Protein AF-A0A662F1M1-F1 (afdb_monomer_lite)

pLDDT: mean 86.39, std 11.54, range [43.69, 95.75]

Foldseek 3Di:
DDLLVVQVLPDDQPDKWKWFQFQVSDIFTFPADPVGFTKGFDDPVRVVRGLWIKTKDKDKDWDPDDVVVVDPPVLCVLLPDFPTKIKIKIWIWTFDWDFPDDDPGITGIDTDDTDDIDMWIKMKTKHKDAFDPVGACLCVLVVSLVVCVVVCVVVVQNSQKDKDGVVNVVNVPRSRMIMIMGMGTPGGTDDDGRNPPPPPPDDDQDDPDPVSVVVVVVVVVVVVVVVD

Structure (mmCIF, N/CA/C/O backbone):
data_AF-A0A662F1M1-F1
#
_entry.id   AF-A0A662F1M1-F1
#
loop_
_atom_site.group_PDB
_atom_site.id
_atom_site.type_symbol
_atom_site.label_atom_id
_atom_site.label_alt_id
_atom_site.label_comp_id
_atom_site.label_asym_id
_atom_site.label_entity_id
_atom_site.label_seq_id
_atom_site.pdbx_PDB_ins_code
_atom_site.Cartn_x
_atom_site.Cartn_y
_atom_site.Cartn_z
_atom_site.occupancy
_atom_site.B_iso_or_equiv
_atom_site.auth_seq_id
_atom_site.auth_comp_id
_atom_site.auth_asym_id
_atom_site.auth_atom_id
_atom_site.pdbx_PDB_model_num
ATOM 1 N N . MET A 1 1 ? -8.827 9.729 -7.067 1.00 62.44 1 MET A N 1
ATOM 2 C CA . MET A 1 1 ? -8.932 8.255 -6.966 1.00 62.44 1 MET A CA 1
ATOM 3 C C . MET A 1 1 ? -9.963 7.903 -5.902 1.00 62.44 1 MET A C 1
ATOM 5 O O . MET A 1 1 ? -9.916 8.508 -4.840 1.00 62.44 1 MET A O 1
ATOM 9 N N . GLU A 1 2 ? -10.878 6.971 -6.181 1.00 83.94 2 GLU A N 1
ATOM 10 C CA . GLU A 1 2 ? -11.894 6.508 -5.217 1.00 83.94 2 GLU A CA 1
ATOM 11 C C . GLU A 1 2 ? -11.256 5.931 -3.935 1.00 83.94 2 GLU A C 1
ATOM 13 O O . GLU A 1 2 ? -10.202 5.290 -4.035 1.00 83.94 2 GLU A O 1
ATOM 18 N N . PRO A 1 3 ? -11.868 6.098 -2.743 1.00 86.31 3 PRO A N 1
ATOM 19 C CA . PRO A 1 3 ? -11.259 5.698 -1.470 1.00 86.31 3 PRO A CA 1
ATOM 20 C C . PRO A 1 3 ? -10.876 4.214 -1.395 1.00 86.31 3 PRO A C 1
ATOM 22 O O . PRO A 1 3 ? -9.776 3.885 -0.954 1.00 86.31 3 PRO A O 1
ATOM 25 N N . LEU A 1 4 ? -11.728 3.310 -1.894 1.00 88.44 4 LEU A N 1
ATOM 26 C CA . LEU A 1 4 ? -11.446 1.867 -1.901 1.00 88.44 4 LEU A CA 1
ATOM 27 C C . LEU A 1 4 ? -10.327 1.506 -2.878 1.00 88.44 4 LEU A C 1
ATOM 29 O O . LEU A 1 4 ? -9.456 0.698 -2.560 1.00 88.44 4 LEU A O 1
ATOM 33 N N . LYS A 1 5 ? -10.285 2.158 -4.042 1.00 88.81 5 LYS A N 1
ATOM 34 C CA . LYS A 1 5 ? -9.184 2.004 -4.997 1.00 88.81 5 LYS A CA 1
ATOM 35 C C . LYS A 1 5 ? -7.867 2.491 -4.380 1.00 88.81 5 LYS A C 1
ATOM 37 O O . LYS A 1 5 ? -6.857 1.796 -4.448 1.00 88.81 5 LYS A O 1
ATOM 42 N N . LYS A 1 6 ? -7.886 3.636 -3.690 1.00 88.31 6 LYS A N 1
ATOM 43 C CA . LYS A 1 6 ? -6.732 4.161 -2.946 1.00 88.31 6 LYS A CA 1
ATOM 44 C C . LYS A 1 6 ? -6.281 3.200 -1.845 1.00 88.31 6 LYS A C 1
ATOM 46 O O . LYS A 1 6 ? -5.079 2.978 -1.715 1.00 88.31 6 LYS A O 1
ATOM 51 N N . LEU A 1 7 ? -7.217 2.607 -1.102 1.00 90.69 7 LEU A N 1
ATOM 52 C CA . LEU A 1 7 ? -6.932 1.598 -0.083 1.00 90.69 7 LEU A CA 1
ATOM 53 C C . LEU A 1 7 ? -6.204 0.406 -0.705 1.00 90.69 7 LEU A C 1
ATOM 55 O O . LEU A 1 7 ? -5.073 0.134 -0.314 1.00 90.69 7 LEU A O 1
ATOM 59 N N . VAL A 1 8 ? -6.780 -0.233 -1.731 1.00 90.00 8 VAL A N 1
ATOM 60 C CA . VAL A 1 8 ? -6.172 -1.404 -2.391 1.00 90.00 8 VAL A CA 1
ATOM 61 C C . VAL A 1 8 ? -4.792 -1.074 -2.944 1.00 90.00 8 VAL A C 1
ATOM 63 O O . VAL A 1 8 ? -3.868 -1.872 -2.793 1.00 90.00 8 VAL A O 1
ATOM 66 N N . PHE A 1 9 ? -4.612 0.104 -3.548 1.00 89.94 9 PHE A N 1
ATOM 67 C CA . PHE A 1 9 ? -3.311 0.545 -4.055 1.00 89.94 9 PHE A CA 1
ATOM 68 C C . PHE A 1 9 ? -2.258 0.571 -2.942 1.00 89.94 9 PHE A C 1
ATOM 70 O O . PHE A 1 9 ? -1.140 0.082 -3.112 1.00 89.94 9 PHE A O 1
ATOM 77 N N . ARG A 1 10 ? -2.646 1.101 -1.785 1.00 88.94 10 ARG A N 1
ATOM 78 C CA . ARG A 1 10 ? -1.789 1.318 -0.625 1.00 88.94 10 ARG A CA 1
ATOM 79 C C . ARG A 1 10 ? -1.508 0.052 0.191 1.00 88.94 10 ARG A C 1
ATOM 81 O O . ARG A 1 10 ? -0.510 0.023 0.905 1.00 88.94 10 ARG A O 1
ATOM 88 N N . LEU A 1 11 ? -2.298 -1.011 0.030 1.00 89.88 11 LEU A N 1
ATOM 89 C CA . LEU A 1 11 ? -2.061 -2.272 0.735 1.00 89.88 11 LEU A CA 1
ATOM 90 C C . LEU A 1 11 ? -0.681 -2.882 0.418 1.00 89.88 11 LEU A C 1
ATOM 92 O O . LEU A 1 11 ? -0.325 -3.017 -0.766 1.00 89.88 11 LEU A O 1
ATOM 96 N N . PRO A 1 12 ? 0.083 -3.287 1.452 1.00 85.44 12 PRO A N 1
ATOM 97 C CA . PRO A 1 12 ? 1.333 -4.009 1.270 1.00 85.44 12 PRO A CA 1
ATOM 98 C C . PRO A 1 12 ? 1.054 -5.380 0.658 1.00 85.44 12 PRO A C 1
ATOM 100 O O . PRO A 1 12 ? 0.055 -6.020 0.962 1.00 85.44 12 PRO A O 1
ATOM 103 N N . SER A 1 13 ? 1.944 -5.837 -0.221 1.00 85.25 13 SER A N 1
ATOM 104 C CA . SER A 1 13 ? 1.786 -7.146 -0.881 1.00 85.25 13 SER A CA 1
ATOM 105 C C . SER A 1 13 ? 2.611 -8.234 -0.199 1.00 85.25 13 SER A C 1
ATOM 107 O O . SER A 1 13 ? 2.516 -9.396 -0.561 1.00 85.25 13 SER A O 1
ATOM 109 N N . GLU A 1 14 ? 3.464 -7.846 0.748 1.00 81.62 14 GLU A N 1
ATOM 110 C CA . GLU A 1 14 ? 4.475 -8.709 1.356 1.00 81.62 14 GLU A CA 1
ATOM 111 C C . GLU A 1 14 ? 4.082 -9.202 2.753 1.00 81.62 14 GLU A C 1
ATOM 113 O O . GLU A 1 14 ? 4.701 -10.124 3.274 1.00 81.62 14 GLU A O 1
ATOM 118 N N . LYS A 1 15 ? 3.098 -8.563 3.394 1.00 83.44 15 LYS A N 1
ATOM 119 C CA . LYS A 1 15 ? 2.724 -8.865 4.776 1.00 83.44 15 LYS A CA 1
ATOM 120 C C . LYS A 1 15 ? 1.254 -8.604 5.042 1.00 83.44 15 LYS A C 1
ATOM 122 O O . LYS A 1 15 ? 0.652 -7.731 4.421 1.00 83.44 15 LYS A O 1
ATOM 127 N N . LYS A 1 16 ? 0.731 -9.318 6.035 1.00 88.50 16 LYS A N 1
ATOM 128 C CA . LYS A 1 16 ? -0.578 -9.041 6.618 1.00 88.50 16 LYS A CA 1
ATOM 129 C C . LYS A 1 16 ? -0.533 -7.715 7.371 1.00 88.50 16 LYS A C 1
ATOM 131 O O . LYS A 1 16 ? 0.482 -7.376 7.990 1.00 88.50 16 LYS A O 1
ATOM 136 N N . CYS A 1 17 ? -1.617 -6.952 7.324 1.00 88.38 17 CYS A N 1
ATOM 137 C CA . CYS A 1 17 ? -1.738 -5.746 8.138 1.00 88.38 17 CYS A CA 1
ATOM 138 C C . CYS A 1 17 ? -3.190 -5.340 8.370 1.00 88.38 17 CYS A C 1
ATOM 140 O O . CYS A 1 17 ? -4.071 -5.633 7.556 1.00 88.38 17 CYS A O 1
ATOM 142 N N . LEU A 1 18 ? -3.397 -4.593 9.455 1.00 92.31 18 LEU A N 1
ATOM 143 C CA . LEU A 1 18 ? -4.586 -3.770 9.637 1.00 92.31 18 LEU A CA 1
ATOM 144 C C . LEU A 1 18 ? -4.363 -2.415 8.967 1.00 92.31 18 LEU A C 1
ATOM 146 O O . LEU A 1 18 ? -3.358 -1.744 9.211 1.00 92.31 18 LEU A O 1
ATOM 150 N N . THR A 1 19 ? -5.317 -2.022 8.136 1.00 93.62 19 THR A N 1
ATOM 151 C CA . THR A 1 19 ? -5.306 -0.775 7.374 1.00 93.62 19 THR A CA 1
ATOM 152 C C . THR A 1 19 ? -6.511 0.063 7.767 1.00 93.62 19 THR A C 1
ATOM 154 O O . THR A 1 19 ? -7.624 -0.449 7.842 1.00 93.62 19 THR A O 1
ATOM 157 N N . PHE A 1 20 ? -6.286 1.350 7.994 1.00 93.62 20 PHE A N 1
ATOM 158 C CA . PHE A 1 20 ? -7.282 2.305 8.463 1.00 93.62 20 PHE A CA 1
ATOM 159 C C . PHE A 1 20 ? -7.500 3.337 7.366 1.00 93.62 20 PHE A C 1
ATOM 161 O O . PHE A 1 20 ? -6.557 4.029 6.976 1.00 93.62 20 PHE A O 1
ATOM 168 N N . LEU A 1 21 ? -8.731 3.428 6.868 1.00 93.19 21 LEU A N 1
ATOM 169 C CA . LEU A 1 21 ? -9.178 4.535 6.033 1.00 93.19 21 LEU A CA 1
ATOM 170 C C . LEU A 1 21 ? -9.753 5.611 6.950 1.00 93.19 21 LEU A C 1
ATOM 172 O O . LEU A 1 21 ? -10.816 5.428 7.541 1.00 93.19 21 LEU A O 1
ATOM 176 N N . MET A 1 22 ? -9.028 6.711 7.082 1.00 92.12 22 MET A N 1
ATOM 177 C CA . MET A 1 22 ? -9.376 7.819 7.966 1.00 92.12 22 MET A CA 1
ATOM 178 C C . MET A 1 22 ? -10.423 8.741 7.322 1.00 92.12 22 MET A C 1
ATOM 180 O O . MET A 1 22 ? -10.661 8.695 6.114 1.00 92.12 22 MET A O 1
ATOM 184 N N . GLU A 1 23 ? -11.029 9.627 8.113 1.00 88.75 23 GLU A N 1
ATOM 185 C CA . GLU A 1 23 ? -12.019 10.596 7.626 1.00 88.75 23 GLU A CA 1
ATOM 186 C C . GLU A 1 23 ? -11.529 11.514 6.495 1.00 88.75 23 GLU A C 1
ATOM 188 O O . GLU A 1 23 ? -12.296 11.848 5.593 1.00 88.75 23 GLU A O 1
ATOM 193 N N . ASN A 1 24 ? -10.248 11.874 6.505 1.00 87.06 24 ASN A N 1
ATOM 194 C CA . ASN A 1 24 ? -9.572 12.683 5.484 1.00 87.06 24 ASN A CA 1
ATOM 195 C C . ASN A 1 24 ? -9.062 11.851 4.283 1.00 87.06 24 ASN A C 1
ATOM 197 O O . ASN A 1 24 ? -8.205 12.313 3.529 1.00 87.06 24 ASN A O 1
ATOM 201 N N . ASP A 1 25 ? -9.525 10.606 4.142 1.00 85.44 25 ASP A N 1
ATOM 202 C CA . ASP A 1 25 ? -9.063 9.611 3.168 1.00 85.44 25 ASP A CA 1
ATOM 203 C C . ASP A 1 25 ? -7.560 9.283 3.270 1.00 85.44 25 ASP A C 1
ATOM 205 O O . ASP A 1 25 ? -6.953 8.740 2.335 1.00 85.44 25 ASP A O 1
ATOM 209 N N . GLU A 1 26 ? -6.920 9.622 4.390 1.00 89.81 26 GLU A N 1
ATOM 210 C CA . GLU A 1 26 ? -5.578 9.159 4.723 1.00 89.81 26 GLU A CA 1
ATOM 211 C C . GLU A 1 26 ? -5.615 7.654 5.000 1.00 89.81 26 GLU A C 1
ATOM 213 O O . GLU A 1 26 ? -6.566 7.131 5.581 1.00 89.81 26 GLU A O 1
ATOM 218 N N . ILE A 1 27 ? -4.568 6.952 4.566 1.00 90.62 27 ILE A N 1
ATOM 219 C CA . ILE A 1 27 ? -4.399 5.529 4.847 1.00 90.62 27 ILE A CA 1
ATOM 220 C C . ILE A 1 27 ? -3.324 5.387 5.913 1.00 90.62 27 ILE A C 1
ATOM 222 O O . ILE A 1 27 ? -2.162 5.722 5.668 1.00 90.62 27 ILE A O 1
ATOM 226 N N . ARG A 1 28 ? -3.708 4.858 7.072 1.00 91.69 28 ARG A N 1
ATOM 227 C CA . ARG A 1 28 ? -2.783 4.481 8.145 1.00 91.69 28 ARG A CA 1
ATOM 228 C C . ARG A 1 28 ? -2.717 2.965 8.276 1.00 91.69 28 ARG A C 1
ATOM 230 O O . ARG A 1 28 ? -3.608 2.250 7.825 1.00 91.69 28 ARG A O 1
ATOM 237 N N . TYR A 1 29 ? -1.656 2.474 8.906 1.00 91.38 29 TYR A N 1
ATOM 238 C CA . TYR A 1 29 ? -1.433 1.042 9.087 1.00 91.38 29 TYR A CA 1
ATOM 239 C C . TYR A 1 29 ? -1.106 0.737 10.537 1.00 91.38 29 TYR A C 1
ATOM 241 O O . TYR A 1 29 ? -0.377 1.489 11.186 1.00 91.38 29 TYR A O 1
ATOM 249 N N . ALA A 1 30 ? -1.563 -0.421 10.997 1.00 90.50 30 ALA A N 1
ATOM 250 C CA . ALA A 1 30 ? -1.035 -1.062 12.184 1.00 90.50 30 ALA A CA 1
ATOM 251 C C . ALA A 1 30 ? -0.288 -2.331 11.766 1.00 90.50 30 ALA A C 1
ATOM 253 O O . ALA A 1 30 ? -0.814 -3.190 11.052 1.00 90.50 30 ALA A O 1
ATOM 254 N N . SER A 1 31 ? 0.977 -2.413 12.175 1.00 83.38 31 SER A N 1
ATOM 255 C CA . SER A 1 31 ? 1.814 -3.586 11.911 1.00 83.38 31 SER A CA 1
ATOM 256 C C . SER A 1 31 ? 1.618 -4.617 13.009 1.00 83.38 31 SER A C 1
ATOM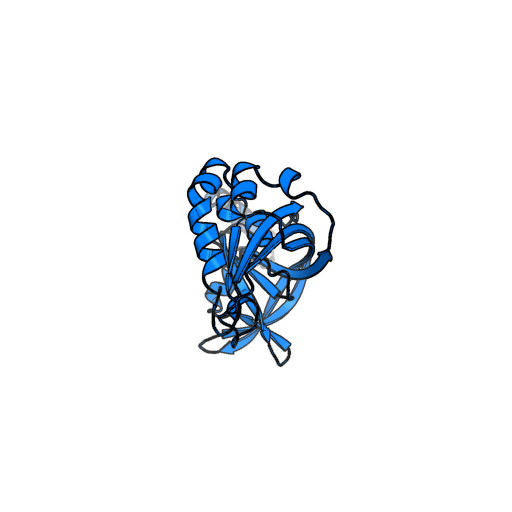 258 O O . SER A 1 31 ? 1.425 -4.250 14.166 1.00 83.38 31 SER A O 1
ATOM 260 N N . GLU A 1 32 ? 1.696 -5.893 12.657 1.00 85.81 32 GLU A N 1
ATOM 261 C CA . GLU A 1 32 ? 1.641 -6.977 13.634 1.00 85.81 32 GLU A CA 1
ATOM 262 C C . GLU A 1 32 ? 2.793 -6.853 14.645 1.00 85.81 32 GLU A C 1
ATOM 264 O O . GLU A 1 32 ? 3.953 -6.625 14.283 1.00 85.81 32 GLU A O 1
ATOM 269 N N . GLY A 1 33 ? 2.455 -6.923 15.930 1.00 83.62 33 GLY A N 1
ATOM 270 C CA . GLY A 1 33 ? 3.407 -6.867 17.027 1.00 83.62 33 GLY A CA 1
ATOM 271 C C . GLY A 1 33 ? 4.089 -8.215 17.249 1.00 83.62 33 GLY A C 1
ATOM 272 O O . GLY A 1 33 ? 3.504 -9.273 17.046 1.00 83.62 33 GLY A O 1
ATOM 273 N N . ARG A 1 34 ? 5.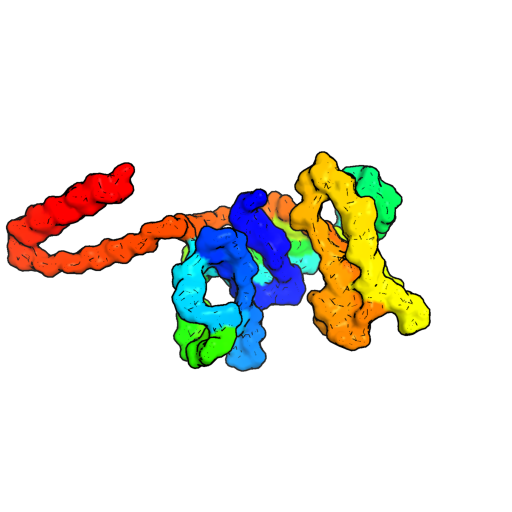328 -8.191 17.759 1.00 82.44 34 ARG A N 1
ATOM 274 C CA . ARG A 1 34 ? 6.116 -9.407 18.045 1.00 82.44 34 ARG A CA 1
ATOM 275 C C . ARG A 1 34 ? 5.426 -10.388 19.006 1.00 82.44 34 ARG A C 1
ATOM 277 O O . ARG A 1 34 ? 5.713 -11.578 18.962 1.00 82.44 34 ARG A O 1
ATOM 284 N N . TYR A 1 35 ? 4.563 -9.885 19.885 1.00 80.56 35 TYR A N 1
ATOM 285 C CA . TYR A 1 35 ? 3.867 -10.664 20.915 1.00 80.56 35 TYR A CA 1
ATOM 286 C C . TYR A 1 35 ? 2.372 -10.841 20.608 1.00 80.56 35 TYR A C 1
ATOM 288 O O . TYR A 1 35 ? 1.584 -11.080 21.520 1.00 80.56 35 TYR A O 1
ATOM 296 N N . GLY A 1 36 ? 1.985 -10.701 19.337 1.00 82.38 36 GLY A N 1
ATOM 297 C CA . GLY A 1 36 ? 0.591 -10.668 18.907 1.00 82.38 36 GLY A CA 1
ATOM 298 C C . GLY A 1 36 ? -0.023 -9.267 18.965 1.00 82.38 36 GLY A C 1
ATOM 299 O O . GLY A 1 36 ? 0.576 -8.314 19.475 1.00 82.38 36 GLY A O 1
ATOM 300 N N . GLY A 1 37 ? -1.227 -9.154 18.400 1.00 88.31 37 GLY A N 1
ATOM 301 C CA . GLY A 1 37 ? -1.930 -7.887 18.212 1.00 88.31 37 GLY A CA 1
ATOM 302 C C . GLY A 1 37 ? -1.290 -6.992 17.146 1.00 88.31 37 GLY A C 1
ATOM 303 O O . GLY A 1 37 ? -0.284 -7.330 16.523 1.00 88.31 37 GLY A O 1
ATOM 304 N N . PHE A 1 38 ? -1.875 -5.817 16.941 1.00 92.06 38 PHE A N 1
ATOM 305 C CA . PHE A 1 38 ? -1.433 -4.844 15.947 1.00 92.06 38 PHE A CA 1
ATOM 306 C C . PHE A 1 38 ? -1.071 -3.520 16.608 1.00 92.06 38 PHE A C 1
ATOM 308 O O . PHE A 1 38 ? -1.816 -2.990 17.425 1.00 92.06 38 PHE A O 1
ATOM 315 N N . ILE A 1 39 ? 0.078 -2.965 16.240 1.00 91.31 39 ILE A N 1
ATOM 316 C CA . ILE A 1 39 ? 0.601 -1.722 16.801 1.00 91.31 39 ILE A CA 1
ATOM 317 C C . ILE A 1 39 ? 0.168 -0.561 15.912 1.00 91.31 39 ILE A C 1
ATOM 319 O O . ILE A 1 39 ? 0.693 -0.394 14.807 1.00 91.31 39 ILE A O 1
ATOM 323 N N . PHE A 1 40 ? -0.761 0.251 16.407 1.00 92.25 40 PHE A N 1
ATOM 324 C CA . PHE A 1 40 ? -1.169 1.506 15.784 1.00 92.25 40 PHE A CA 1
ATOM 325 C C . PHE A 1 40 ? -0.418 2.669 16.431 1.00 92.25 40 PHE A C 1
ATOM 327 O O . PHE A 1 40 ? -0.449 2.838 17.647 1.00 92.25 40 PHE A O 1
ATOM 334 N N . ARG A 1 41 ? 0.275 3.473 15.623 1.00 90.38 41 ARG A N 1
ATOM 335 C CA . ARG A 1 41 ? 0.964 4.682 16.094 1.00 90.38 41 ARG A CA 1
ATOM 336 C C . ARG A 1 41 ? 0.023 5.873 15.947 1.00 90.38 41 ARG A C 1
ATOM 338 O O . ARG A 1 41 ? -0.152 6.373 14.839 1.00 90.38 41 ARG A O 1
ATOM 345 N N . GLY A 1 42 ? -0.586 6.278 17.050 1.00 88.75 42 GLY A N 1
ATOM 346 C CA . GLY A 1 42 ? -1.563 7.359 17.104 1.00 88.75 42 GLY A CA 1
ATOM 347 C C . GLY A 1 42 ? -2.362 7.308 18.400 1.00 88.75 42 GLY A C 1
ATOM 348 O O . GLY A 1 42 ? -2.165 6.403 19.215 1.00 88.75 42 GLY A O 1
ATOM 349 N N . SER A 1 43 ? -3.255 8.276 18.584 1.00 89.50 43 SER A N 1
ATOM 350 C CA . SER A 1 43 ? -4.134 8.332 19.756 1.00 89.50 43 SER A CA 1
ATOM 351 C C . SER A 1 43 ? -5.428 7.543 19.540 1.00 89.50 43 SER A C 1
ATOM 353 O O . SER A 1 43 ? -5.807 7.202 18.415 1.00 89.50 43 SER A O 1
ATOM 355 N N . LYS A 1 44 ? -6.144 7.261 20.632 1.00 88.94 44 LYS A N 1
ATOM 356 C CA . LYS A 1 44 ? -7.463 6.618 20.572 1.00 88.94 44 LYS A CA 1
ATOM 357 C C . LYS A 1 44 ? -8.492 7.480 19.832 1.00 88.94 44 LYS A C 1
ATOM 359 O O . LYS A 1 44 ? -9.287 6.960 19.058 1.00 88.94 44 LYS A O 1
ATOM 364 N N . GLU A 1 45 ? -8.422 8.795 19.998 1.00 88.94 45 GLU A N 1
ATOM 365 C CA . GLU A 1 45 ? -9.279 9.749 19.285 1.00 88.94 45 GLU A CA 1
ATOM 366 C C . GLU A 1 45 ? -9.044 9.722 17.771 1.00 88.94 45 GLU A C 1
ATOM 368 O O . GLU A 1 45 ? -9.968 9.929 16.990 1.00 88.94 45 GLU A O 1
ATOM 373 N N . GLU A 1 46 ? -7.806 9.481 17.327 1.00 88.50 46 GLU A N 1
ATOM 374 C CA . GLU A 1 46 ? -7.523 9.284 15.906 1.00 88.50 46 GLU A CA 1
ATOM 375 C C . GLU A 1 46 ? -8.104 7.963 15.405 1.00 88.50 46 GLU A C 1
ATOM 377 O O . GLU A 1 46 ? -8.701 7.935 14.333 1.00 88.50 46 GLU A O 1
ATOM 382 N N . LEU A 1 47 ? -7.970 6.884 16.182 1.00 89.12 47 LEU A N 1
ATOM 383 C CA . LEU A 1 47 ? -8.534 5.576 15.845 1.00 89.12 47 LEU A CA 1
ATOM 384 C C . LEU A 1 47 ? -10.056 5.640 15.630 1.00 89.12 47 LEU A C 1
ATOM 386 O O . LEU A 1 47 ? -10.570 5.021 14.702 1.00 89.12 47 LEU A O 1
ATOM 390 N N . GLU A 1 48 ? -10.768 6.412 16.452 1.00 88.94 48 GLU A N 1
ATOM 391 C CA . GLU A 1 48 ? -12.223 6.597 16.352 1.00 88.94 48 GLU A CA 1
ATOM 392 C C . GLU A 1 48 ? -12.658 7.338 15.074 1.00 88.94 48 GLU A C 1
ATOM 394 O O . GLU A 1 48 ? -13.791 7.172 14.631 1.00 88.94 48 GLU A O 1
ATOM 399 N N . LYS A 1 49 ? -11.751 8.083 14.428 1.00 90.19 49 LYS A N 1
ATOM 400 C CA . LYS A 1 49 ? -11.980 8.752 13.131 1.00 90.19 49 LYS A CA 1
ATOM 401 C C . LYS A 1 49 ? -11.749 7.830 11.928 1.00 90.19 49 LYS A C 1
ATOM 403 O O . LYS A 1 49 ? -11.694 8.293 10.786 1.00 90.19 49 LYS A O 1
ATOM 408 N N . ALA A 1 50 ? -11.534 6.533 12.138 1.00 90.50 50 ALA A N 1
ATOM 409 C CA . ALA A 1 50 ? -11.435 5.581 11.039 1.00 90.50 50 ALA A CA 1
ATOM 410 C C . ALA A 1 50 ? -12.834 5.281 10.469 1.00 90.50 50 ALA A C 1
ATOM 412 O O . ALA A 1 50 ? -13.690 4.716 11.147 1.00 90.50 50 ALA A O 1
ATOM 413 N N . LYS A 1 51 ? -13.048 5.602 9.189 1.00 91.31 51 LYS A N 1
ATOM 414 C CA . LYS A 1 51 ? -14.275 5.274 8.442 1.00 91.31 51 LYS A CA 1
ATOM 415 C C . LYS A 1 51 ? -14.390 3.780 8.133 1.00 91.31 51 LYS A C 1
ATOM 417 O O . LYS A 1 51 ? -15.491 3.248 8.000 1.00 91.31 51 LYS A O 1
ATOM 422 N N . LEU A 1 52 ? -13.249 3.116 7.955 1.00 91.88 52 LEU A N 1
ATOM 423 C CA . LEU A 1 52 ? -13.162 1.692 7.650 1.00 91.88 52 LEU A CA 1
ATOM 424 C C . LEU A 1 52 ? -11.833 1.137 8.166 1.00 91.88 52 LEU A C 1
ATOM 426 O O . LEU A 1 52 ? -10.780 1.750 7.977 1.00 91.88 52 LEU A O 1
ATOM 430 N N . ILE A 1 53 ? -11.884 -0.045 8.775 1.00 93.62 53 ILE A N 1
ATOM 431 C CA . ILE A 1 53 ? -10.707 -0.788 9.217 1.00 93.62 53 ILE A CA 1
ATOM 432 C C . ILE A 1 53 ? -10.727 -2.137 8.510 1.00 93.62 53 ILE A C 1
ATOM 434 O O . ILE A 1 53 ? -11.705 -2.875 8.600 1.00 93.62 53 ILE A O 1
ATOM 438 N N . VAL A 1 54 ? -9.654 -2.444 7.786 1.00 94.31 54 VAL A N 1
ATOM 439 C CA . VAL A 1 54 ? -9.545 -3.654 6.969 1.00 94.31 54 VAL A CA 1
ATOM 440 C C . VAL A 1 54 ? -8.322 -4.445 7.390 1.00 94.31 54 VAL A C 1
ATOM 442 O O . VAL A 1 54 ? -7.197 -3.947 7.324 1.00 94.31 54 VAL A O 1
ATOM 445 N N . PHE A 1 55 ? -8.533 -5.696 7.773 1.00 94.12 55 PHE A N 1
ATOM 446 C CA . PHE A 1 55 ? -7.473 -6.686 7.809 1.00 94.12 55 PHE A CA 1
ATOM 447 C C . PHE A 1 55 ? -7.235 -7.211 6.394 1.00 94.12 55 PHE A C 1
ATOM 449 O O . PHE A 1 55 ? -8.176 -7.574 5.690 1.00 94.12 55 PHE A O 1
ATOM 456 N N . SER A 1 56 ? -5.976 -7.217 5.970 1.00 92.81 56 SER A N 1
ATOM 457 C CA . SER A 1 56 ? -5.586 -7.647 4.630 1.00 92.81 56 SER A CA 1
ATOM 458 C C . SER A 1 56 ? -4.594 -8.795 4.691 1.00 92.81 56 SER A C 1
ATOM 460 O O . SER A 1 56 ? -3.602 -8.730 5.420 1.00 92.81 56 SER A O 1
ATOM 462 N N . GLU A 1 57 ? -4.856 -9.821 3.889 1.00 92.00 57 GLU A N 1
ATOM 463 C CA . GLU A 1 57 ? -3.970 -10.959 3.678 1.00 92.00 57 GLU A CA 1
ATOM 464 C C . GLU A 1 57 ? -3.645 -11.080 2.181 1.00 92.00 57 GLU A C 1
ATOM 466 O O . GLU A 1 57 ? -4.528 -11.417 1.386 1.00 92.00 57 GLU A O 1
ATOM 471 N N . PRO A 1 58 ? -2.411 -10.736 1.765 1.00 92.69 58 PRO A N 1
ATOM 472 C CA . PRO A 1 58 ? -2.010 -10.819 0.367 1.00 92.69 58 PRO A CA 1
ATOM 473 C C . PRO A 1 58 ? -1.555 -12.235 -0.020 1.00 92.69 58 PRO A C 1
ATOM 475 O O . PRO A 1 58 ? -0.809 -12.880 0.714 1.00 92.69 58 PRO A O 1
ATOM 478 N N . SER A 1 59 ? -1.927 -12.658 -1.226 1.00 93.44 59 SER A N 1
ATOM 479 C CA . SER A 1 59 ? -1.342 -13.779 -1.966 1.00 93.44 59 SER A CA 1
ATOM 480 C C . SER A 1 59 ? -0.703 -13.246 -3.249 1.00 93.44 59 SER A C 1
ATOM 482 O O . SER A 1 59 ? -1.302 -12.417 -3.939 1.00 93.44 59 SER A O 1
ATOM 484 N N . VAL A 1 60 ? 0.522 -13.679 -3.551 1.00 92.56 60 VAL A N 1
ATOM 485 C CA . VAL A 1 60 ? 1.316 -13.188 -4.685 1.00 92.56 60 VAL A CA 1
ATOM 486 C C . VAL A 1 60 ? 1.650 -14.353 -5.604 1.00 92.56 60 VAL A C 1
ATOM 488 O O . VAL A 1 60 ? 2.284 -15.313 -5.178 1.00 92.56 60 VAL A O 1
ATOM 491 N N . GLU A 1 61 ? 1.261 -14.230 -6.869 1.00 94.06 61 GLU A N 1
ATOM 492 C CA . GLU A 1 61 ? 1.537 -15.205 -7.923 1.00 94.06 61 GLU A CA 1
ATOM 493 C C . GLU A 1 61 ? 2.288 -14.520 -9.068 1.00 94.06 61 GLU A C 1
ATOM 495 O O . GLU A 1 61 ? 1.912 -13.425 -9.495 1.00 94.06 61 GLU A O 1
ATOM 500 N N . GLU A 1 62 ? 3.356 -15.143 -9.566 1.00 92.50 62 GLU A N 1
ATOM 501 C CA . GLU A 1 62 ? 4.058 -14.675 -10.764 1.00 92.50 62 GLU A CA 1
ATOM 502 C C . GLU A 1 62 ? 3.281 -15.061 -12.018 1.00 92.50 62 GLU A C 1
ATOM 504 O O . GLU A 1 62 ? 2.795 -16.184 -12.146 1.00 92.50 62 GLU A O 1
ATOM 509 N N . VAL A 1 63 ? 3.117 -14.097 -12.922 1.00 92.81 63 VAL A N 1
ATOM 510 C CA . VAL A 1 63 ? 2.300 -14.250 -14.124 1.00 92.81 63 VAL A CA 1
ATOM 511 C C . VAL A 1 63 ? 3.050 -13.746 -15.345 1.00 92.81 63 VAL A C 1
ATOM 513 O O . VAL A 1 63 ? 3.655 -12.675 -15.334 1.00 92.81 63 VAL A O 1
ATOM 516 N N . GLU A 1 64 ? 2.949 -14.490 -16.439 1.00 88.44 64 GLU A N 1
ATOM 517 C CA . GLU A 1 64 ? 3.428 -14.045 -17.741 1.00 88.44 64 GLU A CA 1
ATOM 518 C C . GLU A 1 64 ? 2.375 -13.124 -18.362 1.00 88.44 64 GLU A C 1
ATOM 520 O O . GLU A 1 64 ? 1.412 -13.567 -18.985 1.00 88.44 64 GLU A O 1
ATOM 525 N N . LEU A 1 65 ? 2.528 -11.818 -18.147 1.00 88.75 65 LEU A N 1
ATOM 526 C CA . LEU A 1 65 ? 1.655 -10.804 -18.729 1.00 88.75 65 LEU A CA 1
ATOM 527 C C . LEU A 1 65 ? 2.478 -9.805 -19.536 1.00 88.75 65 LEU A C 1
ATOM 529 O O . LEU A 1 65 ? 3.491 -9.280 -19.068 1.00 88.75 65 LEU A O 1
ATOM 533 N N . ASN A 1 66 ? 2.027 -9.518 -20.757 1.00 88.25 66 ASN A N 1
ATOM 534 C CA . ASN A 1 66 ? 2.691 -8.555 -21.618 1.00 88.25 66 ASN A CA 1
ATOM 535 C C . ASN A 1 66 ? 2.466 -7.137 -21.080 1.00 88.25 66 ASN A C 1
ATOM 537 O O . ASN A 1 66 ? 1.371 -6.583 -21.154 1.00 88.25 66 ASN A O 1
ATOM 541 N N . VAL A 1 67 ? 3.526 -6.524 -20.552 1.00 89.44 67 VAL A N 1
ATOM 542 C CA . VAL A 1 67 ? 3.473 -5.188 -19.936 1.00 89.44 67 VAL A CA 1
ATOM 543 C C . VAL A 1 67 ? 2.954 -4.116 -20.909 1.00 89.44 67 VAL A C 1
ATOM 545 O O . VAL A 1 67 ? 2.322 -3.156 -20.470 1.00 89.44 67 VAL A O 1
ATOM 548 N N . ASN A 1 68 ? 3.123 -4.309 -22.223 1.00 88.75 68 ASN A N 1
ATOM 549 C CA . ASN A 1 68 ? 2.593 -3.410 -23.257 1.00 88.75 68 ASN A CA 1
ATOM 550 C C . ASN A 1 68 ? 1.057 -3.342 -23.297 1.00 88.75 68 ASN A C 1
ATOM 552 O O . ASN A 1 68 ? 0.503 -2.374 -23.807 1.00 88.75 68 ASN A O 1
ATOM 556 N N . GLU A 1 69 ? 0.352 -4.336 -22.752 1.00 88.56 69 GLU A N 1
ATOM 557 C CA . GLU A 1 69 ? -1.117 -4.333 -22.679 1.00 88.56 69 GLU A CA 1
ATOM 558 C C . GLU A 1 69 ? -1.646 -3.433 -21.555 1.00 88.56 69 GLU A C 1
ATOM 560 O O . GLU A 1 69 ? -2.798 -2.996 -21.571 1.00 88.56 69 GLU A O 1
ATOM 565 N N . ILE A 1 70 ? -0.815 -3.155 -20.547 1.00 90.88 70 ILE A N 1
ATOM 566 C CA . ILE A 1 70 ? -1.212 -2.412 -19.345 1.00 90.88 70 ILE A CA 1
ATOM 567 C C . ILE A 1 70 ? -0.545 -1.049 -19.222 1.00 90.88 70 ILE A C 1
ATOM 569 O O . ILE A 1 70 ? -1.063 -0.213 -18.476 1.00 90.88 70 ILE A O 1
ATOM 573 N N . LEU A 1 71 ? 0.564 -0.824 -19.929 1.00 93.00 71 LEU A N 1
ATOM 574 C CA . LEU A 1 71 ? 1.320 0.420 -19.910 1.00 93.00 71 LEU A CA 1
ATOM 575 C C . LEU A 1 71 ? 1.547 0.974 -21.324 1.00 93.00 71 LEU A C 1
ATOM 577 O O . LEU A 1 71 ? 1.838 0.213 -22.243 1.00 93.00 71 LEU A O 1
ATOM 581 N N . PRO A 1 72 ? 1.467 2.306 -21.497 1.00 93.88 72 PRO A N 1
ATOM 582 C CA . PRO A 1 72 ? 1.809 2.971 -22.749 1.00 93.88 72 PRO A CA 1
ATOM 583 C C . PRO A 1 72 ? 3.243 2.684 -23.218 1.00 93.88 72 PRO A C 1
ATOM 585 O O . PRO A 1 72 ? 4.185 2.706 -22.418 1.00 93.88 72 PRO A O 1
ATOM 588 N N . ALA A 1 73 ? 3.413 2.502 -24.531 1.00 92.75 73 ALA A N 1
ATOM 589 C CA . ALA A 1 73 ? 4.705 2.203 -25.152 1.00 92.75 73 ALA A CA 1
ATOM 590 C C . ALA A 1 73 ? 5.782 3.255 -24.831 1.00 92.75 73 ALA A C 1
ATOM 592 O O . ALA A 1 73 ? 6.904 2.900 -24.495 1.00 92.75 73 ALA A O 1
ATOM 593 N N . ASP A 1 74 ? 5.429 4.546 -24.801 1.00 93.31 74 ASP A N 1
ATOM 594 C CA . ASP A 1 74 ? 6.382 5.630 -24.530 1.00 93.31 74 ASP A CA 1
ATOM 595 C C . ASP A 1 74 ? 6.962 5.614 -23.104 1.00 93.31 74 ASP A C 1
ATOM 597 O O . ASP A 1 74 ? 8.004 6.226 -22.853 1.00 93.31 74 ASP A O 1
ATOM 601 N N . ILE A 1 75 ? 6.298 4.938 -22.160 1.00 93.69 75 ILE A N 1
ATOM 602 C CA . ILE A 1 75 ? 6.823 4.676 -20.814 1.00 93.69 75 ILE A CA 1
ATOM 603 C C . ILE A 1 75 ? 7.725 3.438 -20.835 1.00 93.69 75 ILE A C 1
ATOM 605 O O . ILE A 1 75 ? 8.812 3.464 -20.253 1.00 93.69 75 ILE A O 1
ATOM 609 N N . ILE A 1 76 ? 7.297 2.375 -21.518 1.00 92.81 76 ILE A N 1
ATOM 610 C CA . ILE A 1 76 ? 8.040 1.111 -21.618 1.00 92.81 76 ILE A CA 1
ATOM 611 C C . ILE A 1 76 ? 9.367 1.314 -22.348 1.00 92.81 76 ILE A C 1
ATOM 613 O O . ILE A 1 76 ? 10.384 0.806 -21.888 1.00 92.81 76 ILE A O 1
ATOM 617 N N . ASP A 1 77 ? 9.400 2.137 -23.394 1.00 92.75 77 ASP A N 1
ATOM 618 C CA . ASP A 1 77 ? 10.620 2.477 -24.133 1.00 92.75 77 ASP A CA 1
ATOM 619 C C . ASP A 1 77 ? 11.705 3.093 -23.230 1.00 92.75 77 ASP A C 1
ATOM 621 O O . ASP A 1 77 ? 12.900 2.943 -23.484 1.00 92.75 77 ASP A O 1
ATOM 625 N N . VAL A 1 78 ? 11.303 3.780 -22.154 1.00 92.19 78 VAL A N 1
ATOM 626 C CA . VAL A 1 78 ? 12.230 4.375 -21.178 1.00 92.19 78 VAL A CA 1
ATOM 627 C C . VAL A 1 78 ? 12.647 3.366 -20.110 1.00 92.19 78 VAL A C 1
ATOM 629 O O . VAL A 1 78 ? 13.810 3.349 -19.707 1.00 92.19 78 VAL A O 1
ATOM 632 N N . LEU A 1 79 ? 11.705 2.558 -19.618 1.00 93.25 79 LEU A N 1
ATOM 633 C CA . LEU A 1 79 ? 11.944 1.630 -18.508 1.00 93.25 79 LEU A CA 1
ATOM 634 C C . LEU A 1 79 ? 12.593 0.311 -18.944 1.00 93.25 79 LEU A C 1
ATOM 636 O O . LEU A 1 79 ? 13.284 -0.322 -18.145 1.00 93.25 79 LEU A O 1
ATOM 640 N N . GLY A 1 80 ? 12.393 -0.084 -20.199 1.00 91.25 80 GLY A N 1
ATOM 641 C CA . GLY A 1 80 ? 12.761 -1.388 -20.728 1.00 91.25 80 GLY A CA 1
ATOM 642 C C . GLY A 1 80 ? 11.861 -2.516 -20.216 1.00 91.25 80 GLY A C 1
ATOM 643 O O . GLY A 1 80 ? 10.793 -2.297 -19.634 1.00 91.25 80 GLY A O 1
ATOM 644 N N . ALA A 1 81 ? 12.315 -3.752 -20.436 1.00 90.44 81 ALA A N 1
ATOM 645 C CA . ALA A 1 81 ? 11.614 -4.950 -19.989 1.00 90.44 81 ALA A CA 1
ATOM 646 C C . ALA A 1 81 ? 11.476 -4.984 -18.458 1.00 90.44 81 ALA A C 1
ATOM 648 O O . ALA A 1 81 ? 12.423 -4.675 -17.727 1.00 90.44 81 ALA A O 1
ATOM 649 N N . ALA A 1 82 ? 10.293 -5.372 -17.982 1.00 93.00 82 ALA A N 1
ATOM 650 C CA . ALA A 1 82 ? 10.065 -5.614 -16.564 1.00 93.00 82 ALA A CA 1
ATOM 651 C C . ALA A 1 82 ? 10.877 -6.819 -16.084 1.00 93.00 82 ALA A C 1
ATOM 653 O O . ALA A 1 82 ? 11.134 -7.755 -16.838 1.00 93.00 82 ALA A O 1
ATOM 654 N N . SER A 1 83 ? 11.285 -6.779 -14.819 1.00 92.06 83 SER A N 1
ATOM 655 C CA . SER A 1 83 ? 11.984 -7.884 -14.167 1.00 92.06 83 SER A CA 1
ATOM 656 C C . SER A 1 83 ? 11.019 -8.989 -13.760 1.00 92.06 83 SER A C 1
ATOM 658 O O . SER A 1 83 ? 11.315 -10.152 -13.986 1.00 92.06 83 SER A O 1
ATOM 660 N N . GLU A 1 84 ? 9.890 -8.614 -13.158 1.00 92.50 84 GLU A N 1
ATOM 661 C CA . GLU A 1 84 ? 8.890 -9.537 -12.615 1.00 92.50 84 GLU A CA 1
ATOM 662 C C . GLU A 1 84 ? 7.498 -8.919 -12.789 1.00 92.50 84 GLU A C 1
ATOM 664 O O . GLU A 1 84 ? 7.331 -7.693 -12.689 1.00 92.50 84 GLU A O 1
ATOM 669 N N . VAL A 1 85 ? 6.491 -9.760 -13.024 1.00 94.19 85 VAL A N 1
ATOM 670 C CA . VAL A 1 85 ? 5.082 -9.356 -13.046 1.00 94.19 85 VAL A CA 1
ATOM 671 C C . VAL A 1 85 ? 4.299 -10.278 -12.125 1.00 94.19 85 VAL A C 1
ATOM 673 O O . VAL A 1 85 ? 4.328 -11.496 -12.257 1.00 94.19 85 VAL A O 1
ATOM 676 N N . HIS A 1 86 ? 3.590 -9.683 -11.174 1.00 94.25 86 HIS A N 1
ATOM 677 C CA . HIS A 1 86 ? 2.863 -10.401 -10.141 1.00 94.25 86 HIS A CA 1
ATOM 678 C C . HIS A 1 86 ? 1.372 -10.071 -10.199 1.00 94.25 86 HIS A C 1
ATOM 680 O O . HIS A 1 86 ? 0.995 -8.895 -10.222 1.00 94.25 86 HIS A O 1
ATOM 686 N N . LYS A 1 87 ? 0.517 -11.091 -10.130 1.00 95.06 87 LYS A N 1
ATOM 687 C CA . LYS A 1 87 ? -0.876 -10.930 -9.720 1.00 95.06 87 LYS A CA 1
ATOM 688 C C . LYS A 1 87 ? -0.919 -10.989 -8.194 1.00 95.06 87 LYS A C 1
ATOM 690 O O . LYS A 1 87 ? -0.466 -11.952 -7.585 1.00 95.06 87 LYS A O 1
ATOM 695 N N . VAL A 1 88 ? -1.431 -9.931 -7.574 1.00 94.50 88 VAL A N 1
ATOM 696 C CA . VAL A 1 88 ? -1.622 -9.849 -6.126 1.00 94.50 88 VAL A CA 1
ATOM 697 C C . VAL A 1 88 ? -3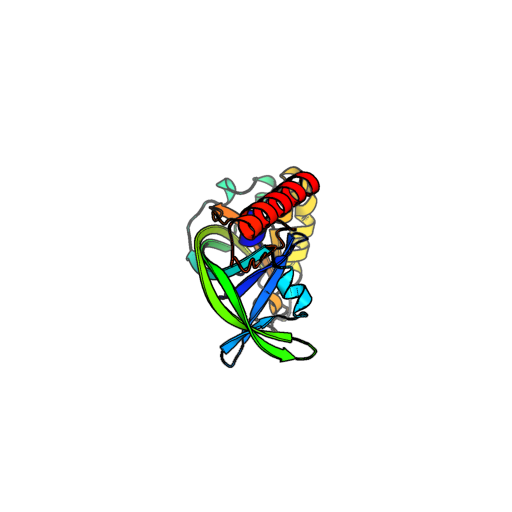.109 -9.898 -5.826 1.00 94.50 88 VAL A C 1
ATOM 699 O O . VAL A 1 88 ? -3.858 -8.995 -6.209 1.00 94.50 88 VAL A O 1
ATOM 702 N N . THR A 1 89 ? -3.518 -10.943 -5.120 1.00 95.56 89 THR A N 1
ATOM 703 C CA . THR A 1 89 ? -4.884 -11.120 -4.633 1.00 95.56 89 THR A CA 1
ATOM 704 C C . THR A 1 89 ? -4.896 -10.808 -3.146 1.00 95.56 89 THR A C 1
ATOM 706 O O . THR A 1 89 ? -4.131 -11.385 -2.380 1.00 95.56 89 THR A O 1
ATOM 709 N N . TYR A 1 90 ? -5.750 -9.886 -2.727 1.00 94.88 90 TYR A N 1
ATOM 710 C CA . TYR A 1 90 ? -5.934 -9.531 -1.329 1.00 94.88 90 TYR A CA 1
ATOM 711 C C . TYR A 1 90 ? -7.240 -10.127 -0.832 1.00 94.88 90 TYR A C 1
ATOM 713 O O . TYR A 1 90 ? -8.307 -9.782 -1.345 1.00 94.88 90 TYR A O 1
ATOM 721 N N . GLN A 1 91 ? -7.164 -10.961 0.199 1.00 94.56 91 GLN A N 1
ATOM 722 C CA . GLN A 1 91 ? -8.325 -11.258 1.022 1.00 94.56 91 GLN A CA 1
ATOM 723 C C . GLN A 1 91 ? -8.491 -10.114 2.022 1.00 94.56 91 GLN A C 1
ATOM 725 O O . GLN A 1 91 ? -7.585 -9.831 2.810 1.00 94.56 91 GLN A O 1
ATOM 730 N N . LEU A 1 92 ? -9.619 -9.414 1.939 1.00 95.25 92 LEU A N 1
ATOM 731 C CA . LEU A 1 92 ? -9.914 -8.233 2.736 1.00 95.25 92 LEU A CA 1
ATOM 732 C C . LEU A 1 92 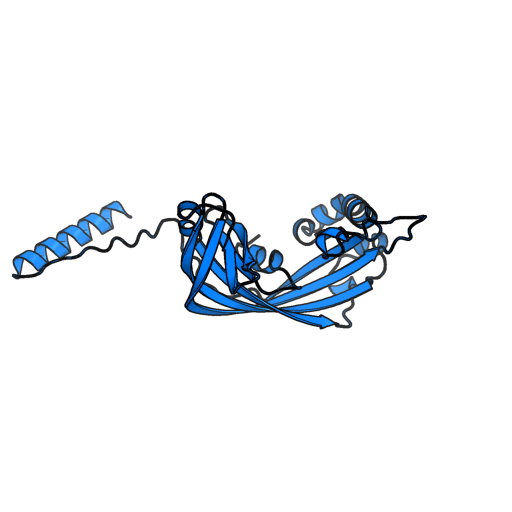? -11.072 -8.527 3.675 1.00 95.25 92 LEU A C 1
ATOM 734 O O . LEU A 1 92 ? -12.128 -8.987 3.252 1.00 95.25 92 LEU A O 1
ATOM 738 N N . VAL A 1 93 ? -10.878 -8.223 4.949 1.00 95.06 93 VAL A N 1
ATOM 739 C CA . VAL A 1 93 ? -11.887 -8.420 5.986 1.00 95.06 93 VAL A CA 1
ATOM 740 C C . VAL A 1 93 ? -12.094 -7.093 6.699 1.00 95.06 93 VAL A C 1
ATOM 742 O O . VAL A 1 93 ? -11.163 -6.572 7.312 1.00 95.06 93 VAL A O 1
ATOM 745 N N . ALA A 1 94 ? -13.293 -6.526 6.595 1.00 94.50 94 ALA A N 1
ATOM 746 C CA . ALA A 1 94 ? -13.681 -5.357 7.370 1.00 94.50 94 ALA A CA 1
ATOM 747 C C . ALA A 1 94 ? -13.902 -5.781 8.826 1.00 94.50 94 ALA A C 1
ATOM 749 O O . ALA A 1 94 ? -14.608 -6.756 9.098 1.00 94.50 94 ALA A O 1
ATOM 750 N N . VAL A 1 95 ? -13.277 -5.075 9.765 1.00 94.50 95 VAL A N 1
ATOM 751 C CA . VAL A 1 95 ? -13.230 -5.485 11.172 1.00 94.50 95 VAL A CA 1
ATOM 752 C C . VAL A 1 95 ? -13.510 -4.333 12.125 1.00 94.50 95 VAL A C 1
ATOM 754 O O . VAL A 1 95 ? -13.154 -3.184 11.868 1.00 94.50 95 VAL A O 1
ATOM 757 N N . LYS A 1 96 ? -14.067 -4.662 13.292 1.00 93.06 96 LYS A N 1
ATOM 758 C CA . LYS A 1 96 ? -13.982 -3.813 14.481 1.00 93.06 96 LYS A CA 1
ATOM 759 C C . LYS A 1 96 ? -12.764 -4.214 15.292 1.00 93.06 96 LYS A C 1
ATOM 761 O O . LYS A 1 96 ? -12.455 -5.399 15.426 1.00 93.06 96 LYS A O 1
ATOM 766 N N . VAL A 1 97 ? -12.091 -3.223 15.860 1.00 93.88 97 VAL A N 1
ATOM 767 C CA . VAL A 1 97 ? -10.911 -3.433 16.699 1.00 93.88 97 VAL A CA 1
ATOM 768 C C . VAL A 1 97 ? -11.199 -3.021 18.133 1.00 93.88 97 VAL A C 1
ATOM 770 O O . VAL A 1 97 ? -11.930 -2.062 18.378 1.00 93.88 97 VAL A O 1
ATOM 773 N N . LYS A 1 98 ? -10.582 -3.721 19.081 1.00 94.12 98 LYS A N 1
ATOM 774 C CA . LYS A 1 98 ? -10.541 -3.344 20.496 1.00 94.12 98 LYS A CA 1
ATOM 775 C C . LYS A 1 98 ? -9.125 -2.923 20.875 1.00 94.12 98 LYS A C 1
ATOM 777 O O . LYS A 1 98 ? -8.146 -3.492 20.390 1.00 94.12 98 LYS A O 1
ATOM 782 N N . VAL A 1 99 ? -9.014 -1.938 21.760 1.00 94.50 99 VAL A N 1
ATOM 783 C CA . VAL A 1 99 ? -7.728 -1.511 22.323 1.00 94.50 99 VAL A CA 1
ATOM 784 C C . VAL A 1 99 ? -7.406 -2.415 23.513 1.00 94.50 99 VAL A C 1
ATOM 786 O O . VAL A 1 99 ? -8.111 -2.384 24.516 1.00 94.50 99 VAL A O 1
ATOM 789 N N . ILE A 1 100 ? -6.351 -3.224 23.402 1.00 93.88 100 ILE A N 1
ATOM 790 C CA . ILE A 1 100 ? -5.849 -4.063 24.504 1.00 93.88 100 ILE A CA 1
ATOM 791 C C . ILE A 1 100 ? -4.985 -3.234 25.450 1.00 93.88 100 ILE A C 1
ATOM 793 O O . ILE A 1 100 ? -5.057 -3.384 26.669 1.00 93.88 100 ILE A O 1
ATOM 797 N N . LYS A 1 101 ? -4.120 -2.392 24.883 1.00 92.62 101 LYS A N 1
ATOM 798 C CA . LYS A 1 101 ? -3.158 -1.603 25.645 1.00 92.62 101 LYS A CA 1
ATOM 799 C C . LYS A 1 101 ? -3.005 -0.230 25.029 1.00 92.62 101 LYS A C 1
ATOM 801 O O . LYS A 1 101 ? -2.817 -0.101 23.822 1.00 92.62 101 LYS A O 1
ATOM 806 N N . GLU A 1 102 ? -3.013 0.768 25.893 1.00 93.25 102 GLU A N 1
ATOM 807 C CA . GLU A 1 102 ? -2.746 2.153 25.552 1.00 93.25 102 GLU A CA 1
ATOM 808 C C . GLU A 1 102 ? -1.403 2.569 26.151 1.00 93.25 102 GLU A C 1
ATOM 810 O O . GLU A 1 102 ? -1.054 2.204 27.276 1.00 93.25 102 GLU A O 1
ATOM 815 N N . THR A 1 103 ? -0.611 3.274 25.354 1.00 90.88 103 THR A N 1
ATOM 816 C CA . THR A 1 103 ? 0.644 3.898 25.770 1.00 90.88 103 THR A CA 1
ATOM 817 C C . THR A 1 103 ? 0.686 5.310 25.204 1.00 90.88 103 THR A C 1
ATOM 819 O O . THR A 1 103 ? -0.085 5.633 24.305 1.00 90.88 103 THR A O 1
ATOM 822 N N . GLU A 1 104 ? 1.623 6.134 25.665 1.00 86.56 104 GLU A N 1
ATOM 823 C CA . GLU A 1 104 ? 1.776 7.512 25.176 1.00 86.56 104 GLU A CA 1
ATOM 824 C C . GLU A 1 104 ? 2.051 7.602 23.664 1.00 86.56 104 GLU A C 1
ATOM 826 O O . GLU A 1 104 ? 1.695 8.591 23.033 1.00 86.56 104 GLU A O 1
ATOM 831 N N . ASN A 1 105 ? 2.673 6.573 23.073 1.00 86.44 105 ASN A N 1
ATOM 832 C CA . ASN A 1 105 ? 3.166 6.617 21.690 1.00 86.44 105 ASN A CA 1
ATOM 833 C C . ASN A 1 105 ? 2.432 5.670 20.728 1.00 86.44 105 ASN A C 1
ATOM 835 O O . ASN A 1 105 ? 2.569 5.798 19.509 1.00 86.44 105 ASN A O 1
ATOM 839 N N . TYR A 1 106 ? 1.729 4.662 21.246 1.00 91.62 106 TYR A N 1
ATOM 840 C CA . TYR A 1 106 ? 1.056 3.657 20.425 1.00 91.62 106 TYR A CA 1
ATOM 841 C C . TYR A 1 106 ? -0.072 2.939 21.168 1.00 91.62 106 TYR A C 1
ATOM 843 O O . TYR A 1 106 ? -0.068 2.811 22.395 1.00 91.62 106 TYR A O 1
ATOM 851 N N . LEU A 1 107 ? -0.987 2.379 20.384 1.00 93.56 107 LEU A N 1
ATOM 852 C CA . LEU A 1 107 ? -2.045 1.484 20.827 1.00 93.56 107 LEU A CA 1
ATOM 853 C C . LEU A 1 107 ? -1.738 0.062 20.363 1.00 93.56 107 LEU A C 1
ATOM 855 O O . LEU A 1 107 ? -1.288 -0.152 19.235 1.00 93.56 107 LEU A O 1
ATOM 859 N N . VAL A 1 108 ? -2.007 -0.914 21.225 1.00 93.69 108 VAL A N 1
ATOM 860 C CA . VAL A 1 108 ? -2.049 -2.329 20.850 1.00 93.69 108 VAL A CA 1
ATOM 861 C C . VAL A 1 108 ? -3.502 -2.699 20.610 1.00 93.69 108 VAL A C 1
ATOM 863 O O . VAL A 1 108 ? -4.330 -2.615 21.519 1.00 93.69 108 VAL A O 1
ATOM 866 N N . LEU A 1 109 ? -3.790 -3.091 19.379 1.00 94.88 109 LEU A N 1
ATOM 867 C CA . LEU A 1 109 ? -5.112 -3.425 18.884 1.00 94.88 109 LEU A CA 1
ATOM 868 C C . LEU A 1 109 ? -5.248 -4.930 18.693 1.00 94.88 109 LEU A C 1
ATOM 870 O O . LEU A 1 109 ? -4.281 -5.623 18.376 1.00 94.88 109 LEU A O 1
ATOM 874 N N . ASP A 1 110 ? -6.472 -5.406 18.823 1.00 94.00 110 ASP A N 1
ATOM 875 C CA . ASP A 1 110 ? -6.864 -6.760 18.462 1.00 94.00 110 ASP A CA 1
ATOM 876 C C . ASP A 1 110 ? -8.206 -6.729 17.739 1.00 94.00 110 ASP A C 1
ATOM 878 O O . ASP A 1 110 ? -8.961 -5.758 17.849 1.00 94.00 110 ASP A O 1
ATOM 882 N N . ILE A 1 111 ? -8.477 -7.769 16.961 1.00 93.38 111 ILE A N 1
ATOM 883 C CA . ILE A 1 111 ? -9.716 -7.878 16.199 1.00 93.38 111 ILE A CA 1
ATOM 884 C C . ILE A 1 111 ? -10.812 -8.316 17.168 1.00 93.38 111 ILE A C 1
ATOM 886 O O . ILE A 1 111 ? -10.706 -9.340 17.837 1.00 93.38 111 ILE A O 1
ATOM 890 N N . ASP A 1 112 ? -11.856 -7.502 17.269 1.00 93.38 112 ASP A N 1
ATOM 891 C CA . ASP A 1 112 ? -13.006 -7.779 18.124 1.00 93.38 112 ASP A CA 1
ATOM 892 C C . ASP A 1 112 ? -14.062 -8.589 17.367 1.00 93.38 112 ASP A C 1
ATOM 894 O O . ASP A 1 112 ? -14.498 -9.648 17.812 1.00 93.38 112 ASP A O 1
ATOM 898 N N . SER A 1 113 ? -14.437 -8.116 16.178 1.00 92.31 113 SER A N 1
ATOM 899 C CA . SER A 1 113 ? -15.425 -8.773 15.324 1.00 92.31 113 SER A CA 1
ATOM 900 C C . SER A 1 113 ? -15.191 -8.480 13.845 1.00 92.31 113 SER A C 1
ATOM 902 O O . SER A 1 113 ? -14.569 -7.481 13.477 1.00 92.31 113 SER A O 1
ATOM 904 N N . ILE A 1 114 ? -15.698 -9.375 12.999 1.00 93.69 114 ILE A N 1
ATOM 905 C CA . ILE A 1 114 ? -15.702 -9.241 11.541 1.00 93.69 114 ILE A CA 1
ATOM 906 C C . ILE A 1 114 ? -17.053 -8.653 11.128 1.00 93.69 114 ILE A C 1
ATOM 908 O O . ILE A 1 114 ? -18.094 -9.182 11.515 1.00 93.69 114 ILE A O 1
ATOM 912 N N . GLU A 1 115 ? -17.031 -7.561 10.367 1.00 90.94 115 GLU A N 1
ATOM 913 C CA . GLU A 1 115 ? -18.238 -6.931 9.820 1.00 90.94 115 GLU A CA 1
ATOM 914 C C . GLU A 1 115 ? -18.557 -7.471 8.419 1.00 90.94 115 GLU A C 1
ATOM 916 O O . GLU A 1 115 ? -19.710 -7.785 8.135 1.00 90.94 115 GLU A O 1
ATOM 921 N N . ASP A 1 116 ? -17.546 -7.584 7.555 1.00 91.94 116 ASP A N 1
ATOM 922 C CA . ASP A 1 116 ? -17.710 -7.956 6.146 1.00 91.94 116 ASP A CA 1
ATOM 923 C C . ASP A 1 116 ? -16.411 -8.557 5.580 1.00 91.94 116 ASP A C 1
ATOM 925 O O . ASP A 1 116 ? -15.334 -8.398 6.162 1.00 91.94 116 ASP A O 1
ATOM 929 N N . SER A 1 117 ? -16.481 -9.231 4.433 1.00 93.88 117 SER A N 1
ATOM 930 C CA . SER A 1 117 ? -15.310 -9.783 3.748 1.00 93.88 117 SER A CA 1
ATOM 931 C C . SER A 1 117 ? -15.464 -9.751 2.235 1.00 93.88 117 SER A C 1
ATOM 933 O O . SER A 1 117 ? -16.491 -10.166 1.706 1.00 93.88 117 SER A O 1
ATOM 935 N N . ASP A 1 118 ? -14.409 -9.349 1.536 1.00 95.31 118 ASP A N 1
ATOM 936 C CA . ASP A 1 118 ? -14.354 -9.371 0.079 1.00 95.31 118 ASP A CA 1
ATOM 937 C C . ASP A 1 118 ? -12.906 -9.563 -0.401 1.00 95.31 118 ASP A C 1
ATOM 939 O O . ASP A 1 118 ? -11.965 -9.748 0.372 1.00 95.31 118 ASP A O 1
ATOM 943 N N . THR A 1 119 ? -12.715 -9.545 -1.710 1.00 94.81 119 THR A N 1
ATOM 944 C CA . THR A 1 119 ? -11.445 -9.768 -2.385 1.00 94.81 119 THR A CA 1
ATOM 945 C C . THR A 1 119 ? -11.118 -8.594 -3.289 1.00 94.81 119 THR A C 1
ATOM 947 O O . THR A 1 119 ? -11.979 -8.048 -3.979 1.00 94.81 119 THR A O 1
ATOM 950 N N . ALA A 1 120 ? -9.842 -8.234 -3.326 1.00 95.75 120 ALA A N 1
ATOM 951 C CA . ALA A 1 120 ? -9.319 -7.256 -4.265 1.00 95.75 120 ALA A CA 1
ATOM 952 C C . ALA A 1 120 ? -8.182 -7.865 -5.078 1.00 95.75 120 ALA A C 1
ATOM 954 O O . ALA A 1 120 ? -7.445 -8.715 -4.587 1.00 95.75 120 ALA A O 1
ATOM 955 N N . GLU A 1 121 ? -8.008 -7.407 -6.311 1.00 95.69 121 GLU A N 1
ATOM 956 C CA . GLU A 1 121 ? -6.947 -7.890 -7.194 1.00 95.69 121 GLU A CA 1
ATOM 957 C C . GLU A 1 121 ? -6.176 -6.719 -7.792 1.00 95.69 121 GLU A C 1
ATOM 959 O O . GLU A 1 121 ? -6.758 -5.714 -8.218 1.00 95.69 121 GLU A O 1
ATOM 964 N N . ALA A 1 122 ? -4.857 -6.864 -7.872 1.00 95.31 122 ALA A N 1
ATOM 965 C CA . ALA A 1 122 ? -3.979 -5.917 -8.538 1.00 95.31 122 ALA A CA 1
ATOM 966 C C . ALA A 1 122 ? -2.872 -6.636 -9.316 1.00 95.31 122 ALA A C 1
ATOM 968 O O . ALA A 1 122 ? -2.341 -7.646 -8.868 1.00 95.31 122 ALA A O 1
ATOM 969 N N . ILE A 1 123 ? -2.476 -6.074 -10.456 1.00 95.38 123 ILE A N 1
ATOM 970 C CA . ILE A 1 123 ? -1.229 -6.429 -11.137 1.00 95.38 123 ILE A CA 1
ATOM 971 C C . ILE A 1 123 ? -0.136 -5.508 -10.618 1.00 95.38 123 ILE A C 1
ATOM 973 O O . ILE A 1 123 ? -0.298 -4.285 -10.619 1.00 95.38 123 ILE A O 1
ATOM 977 N N . ARG A 1 124 ? 0.985 -6.094 -10.211 1.00 94.44 124 ARG A N 1
ATOM 978 C CA . ARG A 1 124 ? 2.200 -5.389 -9.824 1.00 94.44 124 ARG A CA 1
ATOM 979 C C . ARG A 1 124 ? 3.318 -5.736 -10.800 1.00 94.44 124 ARG A C 1
ATOM 981 O O . ARG A 1 124 ? 3.700 -6.892 -10.904 1.00 94.44 124 ARG A O 1
ATOM 988 N N . VAL A 1 125 ? 3.853 -4.732 -11.481 1.00 95.12 125 VAL A N 1
ATOM 989 C CA . VAL A 1 125 ? 5.019 -4.858 -12.364 1.00 95.12 125 VAL A CA 1
ATOM 990 C C . VAL A 1 125 ? 6.236 -4.291 -11.648 1.00 95.12 125 VAL A C 1
ATOM 992 O O . VAL A 1 125 ? 6.148 -3.222 -11.039 1.00 95.12 125 VAL A O 1
ATOM 995 N N . CYS A 1 126 ? 7.357 -4.999 -11.722 1.00 93.50 126 CYS A N 1
ATOM 996 C CA . CYS A 1 126 ? 8.589 -4.672 -11.018 1.00 93.50 126 CYS A CA 1
ATOM 997 C C . CYS A 1 126 ? 9.727 -4.430 -12.017 1.00 93.50 126 CYS A C 1
ATOM 999 O O . CYS A 1 126 ? 9.991 -5.274 -12.870 1.00 93.50 126 CYS A O 1
ATOM 1001 N N . TRP A 1 127 ? 10.470 -3.335 -11.855 1.00 94.81 127 TRP A N 1
ATOM 1002 C CA . TRP A 1 127 ? 11.780 -3.134 -12.483 1.00 94.81 127 TRP A CA 1
ATOM 1003 C C . TRP A 1 127 ? 12.841 -3.061 -11.390 1.00 94.81 127 TRP A C 1
ATOM 1005 O O . TRP A 1 127 ? 12.911 -2.084 -10.638 1.00 94.81 127 TRP A O 1
ATOM 1015 N N . ALA A 1 128 ? 13.649 -4.113 -11.283 1.00 92.19 128 ALA A N 1
ATOM 1016 C CA . ALA A 1 128 ? 14.687 -4.230 -10.272 1.00 92.19 128 ALA A CA 1
ATOM 1017 C C . ALA A 1 128 ? 16.022 -3.674 -10.788 1.00 92.19 128 ALA A C 1
ATOM 1019 O O . ALA A 1 128 ? 16.601 -4.167 -11.756 1.00 92.19 128 ALA A O 1
ATOM 1020 N N . TYR A 1 129 ? 16.564 -2.679 -10.089 1.00 91.69 129 TYR A N 1
ATOM 1021 C CA . TYR A 1 129 ? 17.878 -2.107 -10.361 1.00 91.69 129 TYR A CA 1
ATOM 1022 C C . TYR A 1 129 ? 18.870 -2.601 -9.314 1.00 91.69 129 TYR A C 1
ATOM 1024 O O . TYR A 1 129 ? 19.033 -1.997 -8.253 1.00 91.69 129 TYR A O 1
ATOM 1032 N N . ARG A 1 130 ? 19.541 -3.712 -9.631 1.00 89.19 130 ARG A N 1
ATOM 1033 C CA . ARG A 1 130 ? 20.540 -4.319 -8.745 1.00 89.19 130 ARG A CA 1
ATOM 1034 C C . ARG A 1 130 ? 21.892 -3.625 -8.884 1.00 89.19 130 ARG A C 1
ATOM 1036 O O . ARG A 1 130 ? 22.418 -3.488 -9.992 1.00 89.19 130 ARG A O 1
ATOM 1043 N N . GLY A 1 131 ? 22.428 -3.149 -7.769 1.00 85.69 131 GLY A N 1
ATOM 1044 C CA . GLY A 1 131 ? 23.728 -2.501 -7.674 1.00 85.69 131 GLY A CA 1
ATOM 1045 C C . GLY A 1 131 ? 24.800 -3.437 -7.126 1.00 85.69 131 GLY A C 1
ATOM 1046 O O . GLY A 1 131 ? 24.535 -4.508 -6.596 1.00 85.69 131 GLY A O 1
ATOM 1047 N N . SER A 1 132 ? 26.055 -3.010 -7.224 1.00 85.44 132 SER A N 1
ATOM 1048 C CA . SER A 1 132 ? 27.171 -3.658 -6.525 1.00 85.44 132 SER A CA 1
ATOM 1049 C C . SER A 1 132 ? 27.760 -2.711 -5.487 1.00 85.44 132 SER A C 1
ATOM 1051 O O . SER A 1 132 ? 27.482 -1.513 -5.496 1.00 85.44 132 SER A O 1
ATOM 1053 N N . ARG A 1 133 ? 28.635 -3.216 -4.609 1.00 81.50 133 ARG A N 1
ATOM 1054 C CA . ARG A 1 133 ? 29.320 -2.370 -3.615 1.00 81.50 133 ARG A CA 1
ATOM 1055 C C . ARG A 1 133 ? 30.126 -1.235 -4.261 1.00 81.50 133 ARG A C 1
ATOM 1057 O O . ARG A 1 133 ? 30.217 -0.159 -3.686 1.00 81.50 133 ARG A O 1
ATOM 1064 N N . ARG A 1 134 ? 30.699 -1.473 -5.446 1.00 86.69 134 ARG A N 1
ATOM 1065 C CA . ARG A 1 134 ? 31.480 -0.477 -6.199 1.00 86.69 134 ARG A CA 1
ATOM 1066 C C . ARG A 1 134 ? 30.600 0.455 -7.039 1.00 86.69 134 ARG A C 1
ATOM 1068 O O . ARG A 1 134 ? 30.995 1.585 -7.295 1.00 86.69 134 ARG A O 1
ATOM 1075 N N . TYR A 1 135 ? 29.422 -0.014 -7.447 1.00 88.69 135 TYR A N 1
ATOM 1076 C CA . TYR A 1 135 ? 28.486 0.710 -8.308 1.00 88.69 135 TYR A CA 1
ATOM 1077 C C . TYR A 1 135 ? 27.051 0.552 -7.776 1.00 88.69 135 TYR A C 1
ATOM 1079 O O . TYR A 1 135 ? 26.292 -0.269 -8.304 1.00 88.69 135 TYR A O 1
ATOM 1087 N N . PRO A 1 136 ? 26.681 1.274 -6.702 1.00 87.88 136 PRO A N 1
ATOM 1088 C CA . PRO A 1 136 ? 25.343 1.189 -6.128 1.00 87.88 136 PRO A CA 1
ATOM 1089 C C . PRO A 1 136 ? 24.300 1.802 -7.072 1.00 87.88 136 PRO A C 1
ATOM 1091 O O . PRO A 1 136 ? 24.551 2.805 -7.741 1.00 87.88 136 PRO A O 1
ATOM 1094 N N . ARG A 1 137 ? 23.105 1.211 -7.095 1.00 89.94 137 ARG A N 1
ATOM 1095 C CA . ARG A 1 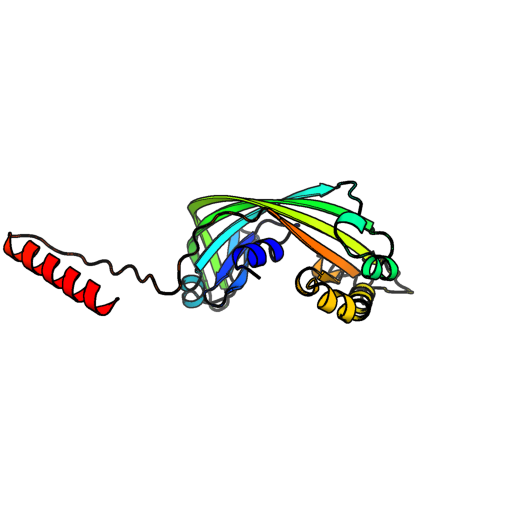137 ? 21.933 1.644 -7.872 1.00 89.94 137 ARG A CA 1
ATOM 1096 C C . ARG A 1 137 ? 20.719 1.957 -6.988 1.00 89.94 137 ARG A C 1
ATOM 1098 O O . ARG A 1 137 ? 19.596 2.002 -7.481 1.00 89.94 137 ARG A O 1
ATOM 1105 N N . GLY A 1 138 ? 20.932 2.265 -5.708 1.00 86.62 138 GLY A N 1
ATOM 1106 C CA . GLY A 1 138 ? 19.861 2.555 -4.744 1.00 86.62 138 GLY A CA 1
ATOM 1107 C C . GLY A 1 138 ? 18.994 3.776 -5.074 1.00 86.62 138 GLY A C 1
ATOM 1108 O O . GLY A 1 138 ? 17.882 3.894 -4.576 1.00 86.62 138 GLY A O 1
ATOM 1109 N N . SER A 1 139 ? 19.459 4.675 -5.948 1.00 89.06 139 SER A N 1
ATOM 1110 C CA . SER A 1 139 ? 18.687 5.842 -6.411 1.00 89.06 139 SER A CA 1
ATOM 1111 C C . SER A 1 139 ? 18.123 5.694 -7.827 1.00 89.06 139 SER A C 1
ATOM 1113 O O . SER A 1 139 ? 17.429 6.592 -8.305 1.00 89.06 139 SER A O 1
ATOM 1115 N N . GLU A 1 140 ? 18.405 4.586 -8.517 1.00 92.62 140 GLU A N 1
ATOM 1116 C CA . GLU A 1 140 ? 18.079 4.444 -9.937 1.00 92.62 140 GLU A CA 1
ATOM 1117 C C . GLU A 1 140 ? 16.566 4.388 -10.172 1.00 92.62 140 GLU A C 1
ATOM 1119 O O . GLU A 1 140 ? 16.069 5.123 -11.021 1.00 92.62 140 GLU A O 1
ATOM 1124 N N . ALA A 1 141 ? 15.810 3.642 -9.357 1.00 93.06 141 ALA A N 1
ATOM 1125 C CA . ALA A 1 141 ? 14.348 3.611 -9.448 1.00 93.06 141 ALA A CA 1
ATOM 1126 C C . ALA A 1 141 ? 13.725 5.014 -9.327 1.00 93.06 141 ALA A C 1
ATOM 1128 O O . ALA A 1 141 ? 12.853 5.383 -10.113 1.00 93.06 141 ALA A O 1
ATOM 1129 N N . GLY A 1 142 ? 14.213 5.827 -8.383 1.00 91.50 142 GLY A N 1
ATOM 1130 C CA . GLY A 1 142 ? 13.757 7.208 -8.202 1.00 91.50 142 GLY A CA 1
ATOM 1131 C C . GLY A 1 142 ? 14.100 8.107 -9.394 1.00 91.50 142 GLY A C 1
ATOM 1132 O O . GLY A 1 142 ? 13.273 8.911 -9.826 1.00 91.50 142 GLY A O 1
ATOM 1133 N N . ARG A 1 143 ? 15.291 7.939 -9.986 1.00 93.06 143 ARG A N 1
ATOM 1134 C CA . ARG A 1 143 ? 15.689 8.664 -11.207 1.00 93.06 143 ARG A CA 1
ATOM 1135 C C . ARG A 1 143 ? 14.818 8.289 -12.399 1.00 93.06 143 ARG A C 1
ATOM 1137 O O . ARG A 1 143 ? 14.410 9.174 -13.146 1.00 93.06 143 ARG A O 1
ATOM 1144 N N . GLN A 1 144 ? 14.523 7.004 -12.575 1.00 94.62 144 GLN A N 1
ATOM 1145 C CA . GLN A 1 144 ? 13.666 6.528 -13.661 1.00 94.62 144 GLN A CA 1
ATOM 1146 C C . GLN A 1 144 ? 12.233 7.040 -13.494 1.00 94.62 144 GLN A C 1
ATOM 1148 O O . GLN A 1 144 ? 11.678 7.595 -14.441 1.00 94.62 144 GLN A O 1
ATOM 1153 N N . LEU A 1 145 ? 11.687 7.001 -12.272 1.00 94.56 145 LEU A N 1
ATOM 1154 C CA . LEU A 1 145 ? 10.388 7.598 -11.951 1.00 94.56 145 LEU A CA 1
ATOM 1155 C C . LEU A 1 145 ? 10.340 9.099 -12.292 1.00 94.56 145 LEU A C 1
ATOM 1157 O O . LEU A 1 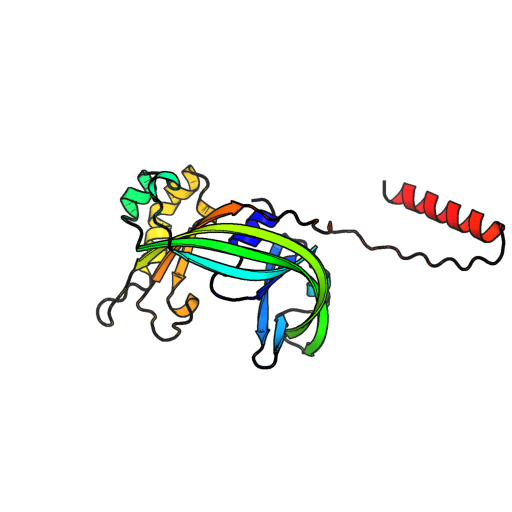145 ? 9.382 9.572 -12.903 1.00 94.56 145 LEU A O 1
ATOM 1161 N N . ALA A 1 146 ? 11.395 9.850 -11.963 1.00 93.56 146 ALA A N 1
ATOM 1162 C CA . ALA A 1 146 ? 11.492 11.267 -12.312 1.00 93.56 146 ALA A CA 1
ATOM 1163 C C . ALA A 1 146 ? 11.543 11.499 -13.835 1.00 93.56 146 ALA A C 1
ATOM 1165 O O . ALA A 1 146 ? 10.895 12.418 -14.335 1.00 93.56 146 ALA A O 1
ATOM 1166 N N . ARG A 1 147 ? 12.259 10.649 -14.586 1.00 94.75 147 ARG A N 1
ATOM 1167 C CA . ARG A 1 147 ? 12.361 10.725 -16.058 1.00 94.75 147 ARG A CA 1
ATOM 1168 C C . ARG A 1 147 ? 11.034 10.476 -16.766 1.00 94.75 147 ARG A C 1
ATOM 1170 O O . ARG A 1 147 ? 10.759 11.108 -17.787 1.00 94.75 147 ARG A O 1
ATOM 1177 N N . ILE A 1 148 ? 10.213 9.563 -16.250 1.00 95.06 148 ILE A N 1
ATOM 1178 C CA . ILE A 1 148 ? 8.909 9.244 -16.846 1.00 95.06 148 ILE A CA 1
ATOM 1179 C C . ILE A 1 148 ? 7.782 10.149 -16.335 1.00 95.06 148 ILE A C 1
ATOM 1181 O O . ILE A 1 148 ? 6.699 10.117 -16.904 1.00 95.06 148 ILE A O 1
ATOM 1185 N N . LYS A 1 149 ? 8.018 11.000 -15.324 1.00 93.06 149 LYS A N 1
ATOM 1186 C CA . LYS A 1 149 ? 6.981 11.796 -14.640 1.00 93.06 149 LYS A CA 1
ATOM 1187 C C . LYS A 1 149 ? 6.057 12.574 -15.582 1.00 93.06 149 LYS A C 1
ATOM 1189 O O . LYS A 1 149 ? 4.845 12.537 -15.408 1.00 93.06 149 LYS A O 1
ATOM 1194 N N . VAL A 1 150 ? 6.605 13.237 -16.601 1.00 94.06 150 VAL A N 1
ATOM 1195 C CA . VAL A 1 150 ? 5.800 13.987 -17.587 1.00 94.06 150 VAL A CA 1
ATOM 1196 C C . VAL A 1 150 ? 4.879 13.053 -18.383 1.00 94.06 150 VAL A C 1
ATOM 1198 O O . VAL A 1 150 ? 3.718 13.382 -18.617 1.00 94.06 150 VAL A O 1
ATOM 1201 N N . ARG A 1 151 ? 5.369 11.862 -18.749 1.00 95.12 151 ARG A N 1
ATOM 1202 C CA . ARG A 1 151 ? 4.579 10.831 -19.439 1.00 95.12 151 ARG A CA 1
ATOM 1203 C C . ARG A 1 151 ? 3.501 10.257 -18.520 1.00 95.12 151 ARG A C 1
ATOM 1205 O O . ARG A 1 151 ? 2.378 10.055 -18.959 1.00 95.12 151 ARG A O 1
ATOM 1212 N N . LEU A 1 152 ? 3.811 10.066 -17.235 1.00 93.56 152 LEU A N 1
ATOM 1213 C CA . LEU A 1 152 ? 2.830 9.614 -16.244 1.00 93.56 152 LEU A CA 1
ATOM 1214 C C . LEU A 1 152 ? 1.673 10.602 -16.084 1.00 93.56 152 LEU A C 1
ATOM 1216 O O . LEU A 1 152 ? 0.531 10.166 -16.025 1.00 93.56 152 LEU A O 1
ATOM 1220 N N . ILE A 1 153 ? 1.955 11.909 -16.048 1.00 92.88 153 ILE A N 1
ATOM 1221 C CA . ILE A 1 153 ? 0.917 12.951 -15.976 1.00 92.88 153 ILE A CA 1
ATOM 1222 C C . ILE A 1 153 ? 0.044 12.920 -17.234 1.00 92.88 153 ILE A C 1
ATOM 1224 O O . ILE A 1 153 ? -1.176 12.965 -17.134 1.00 92.88 153 ILE A O 1
ATOM 1228 N N . LYS A 1 154 ? 0.660 12.792 -18.416 1.00 94.25 154 LYS A N 1
ATOM 1229 C CA . LYS A 1 154 ? -0.058 12.712 -19.696 1.00 94.25 154 LYS A CA 1
ATOM 1230 C C . LYS A 1 154 ? -1.063 11.553 -19.742 1.00 94.25 154 LYS A C 1
ATOM 1232 O O . LYS A 1 154 ? -2.115 11.702 -20.353 1.00 94.25 154 LYS A O 1
ATOM 1237 N N . HIS A 1 155 ? -0.730 10.422 -19.122 1.00 92.44 155 HIS A N 1
ATOM 1238 C CA . HIS A 1 155 ? -1.550 9.205 -19.127 1.00 92.44 155 HIS A CA 1
ATOM 1239 C C . HIS A 1 155 ? -2.370 8.994 -17.843 1.00 92.44 155 HIS A C 1
ATOM 1241 O O . HIS A 1 155 ? -2.987 7.944 -17.702 1.00 92.44 155 HIS A O 1
ATOM 1247 N N . ASP A 1 156 ? -2.364 9.948 -16.905 1.00 91.25 156 ASP A N 1
ATOM 1248 C CA . ASP A 1 156 ? -3.011 9.830 -15.585 1.00 91.25 156 ASP A CA 1
ATOM 1249 C C . ASP A 1 156 ? -2.576 8.577 -14.785 1.00 91.25 156 ASP A C 1
ATOM 1251 O O . ASP A 1 156 ? -3.364 7.878 -14.151 1.00 91.25 156 ASP A O 1
ATOM 1255 N N . LEU A 1 157 ? -1.277 8.256 -14.837 1.00 91.81 157 LEU A N 1
ATOM 1256 C CA . LEU A 1 157 ? -0.674 7.085 -14.178 1.00 91.81 157 LEU A CA 1
ATOM 1257 C C . LEU A 1 157 ? 0.247 7.448 -13.009 1.00 91.81 157 LEU A C 1
ATOM 1259 O O . LEU A 1 157 ? 0.917 6.571 -12.463 1.00 91.81 157 LEU A O 1
ATOM 1263 N N . GLN A 1 158 ? 0.317 8.724 -12.623 1.00 88.06 158 GLN A N 1
ATOM 1264 C CA . GLN A 1 158 ? 1.258 9.197 -11.603 1.00 88.06 158 GLN A CA 1
ATOM 1265 C C . GLN A 1 158 ? 1.087 8.466 -10.267 1.00 88.06 158 GLN A C 1
ATOM 1267 O O . GLN A 1 158 ? 2.081 8.088 -9.649 1.00 88.06 158 GLN A O 1
ATOM 1272 N N . ASP A 1 159 ? -0.157 8.224 -9.861 1.00 86.44 159 ASP A N 1
ATOM 1273 C CA . ASP A 1 159 ? -0.467 7.570 -8.592 1.00 86.44 159 ASP A CA 1
ATOM 1274 C C . ASP A 1 159 ? -0.201 6.064 -8.611 1.00 86.44 159 ASP A C 1
ATOM 1276 O O . ASP A 1 159 ? -0.159 5.458 -7.548 1.00 86.44 159 ASP A O 1
ATOM 1280 N N . ASN A 1 160 ? 0.011 5.455 -9.782 1.00 92.06 160 ASN A N 1
ATOM 1281 C CA . ASN A 1 160 ? 0.176 4.008 -9.912 1.00 92.06 160 ASN A CA 1
ATOM 1282 C C . ASN A 1 160 ? 1.637 3.556 -9.795 1.00 92.06 160 ASN A C 1
ATOM 1284 O O . ASN A 1 160 ? 1.900 2.355 -9.699 1.00 92.06 160 ASN A O 1
ATOM 1288 N N . PHE A 1 161 ? 2.586 4.494 -9.831 1.00 93.00 161 PHE A N 1
ATOM 1289 C CA . PHE A 1 161 ? 4.014 4.213 -9.746 1.00 93.00 161 PHE A CA 1
ATOM 1290 C C . PHE A 1 161 ? 4.584 4.615 -8.390 1.00 93.00 161 PHE A C 1
ATOM 1292 O O . PHE A 1 161 ? 4.287 5.680 -7.853 1.00 93.00 161 PHE A O 1
ATOM 1299 N N . TYR A 1 162 ? 5.473 3.784 -7.859 1.00 90.19 162 TYR A N 1
ATOM 1300 C CA . TYR A 1 162 ? 6.238 4.110 -6.663 1.00 90.19 162 TYR A CA 1
ATOM 1301 C C . TYR A 1 162 ? 7.607 3.437 -6.702 1.00 90.19 162 TYR A C 1
ATOM 1303 O O . TYR A 1 162 ? 7.763 2.320 -7.192 1.00 90.19 162 TYR A O 1
ATOM 1311 N N . ALA A 1 163 ? 8.618 4.130 -6.187 1.00 89.88 163 ALA A N 1
ATOM 1312 C CA . ALA A 1 163 ? 9.959 3.587 -6.028 1.00 89.88 163 ALA A CA 1
ATOM 1313 C C . ALA A 1 163 ? 10.140 3.124 -4.580 1.00 89.88 163 ALA A C 1
ATOM 1315 O O . ALA A 1 163 ? 9.741 3.828 -3.654 1.00 89.88 163 ALA A O 1
ATOM 1316 N N . LYS A 1 164 ? 10.751 1.956 -4.397 1.00 85.00 164 LYS A N 1
ATOM 1317 C CA . LYS A 1 164 ? 11.233 1.476 -3.101 1.00 85.00 164 LYS A CA 1
ATOM 1318 C C . LYS A 1 164 ? 12.745 1.331 -3.152 1.00 85.00 164 LYS A C 1
ATOM 1320 O O . LYS A 1 164 ? 13.308 0.860 -4.146 1.00 85.00 164 LYS A O 1
ATOM 1325 N N . THR A 1 165 ? 13.392 1.714 -2.068 1.00 77.50 165 THR A N 1
ATOM 1326 C CA . THR A 1 165 ? 14.788 1.379 -1.807 1.00 77.50 165 THR A CA 1
ATOM 1327 C C . THR A 1 165 ? 14.879 -0.010 -1.176 1.00 77.50 165 THR A C 1
ATOM 1329 O O . THR A 1 165 ? 13.874 -0.616 -0.804 1.00 77.50 165 THR A O 1
ATOM 1332 N N . ALA A 1 166 ? 16.087 -0.550 -1.066 1.00 65.19 166 ALA A N 1
ATOM 1333 C CA . ALA A 1 166 ? 16.307 -1.807 -0.362 1.00 65.19 166 ALA A CA 1
ATOM 1334 C C . ALA A 1 166 ? 15.876 -1.762 1.117 1.00 65.19 166 ALA A C 1
ATOM 1336 O O . ALA A 1 166 ? 15.383 -2.768 1.628 1.00 65.19 166 ALA A O 1
ATOM 1337 N N . GLU A 1 167 ? 15.985 -0.601 1.772 1.00 62.78 167 GLU A N 1
ATOM 1338 C CA . GLU A 1 167 ? 15.493 -0.387 3.140 1.00 62.78 167 GLU A CA 1
ATOM 1339 C C . GLU A 1 167 ? 13.972 -0.598 3.207 1.00 62.78 167 GLU A C 1
ATOM 1341 O O . GLU A 1 167 ? 13.488 -1.376 4.028 1.00 62.78 167 GLU A O 1
ATOM 1346 N N . ASP A 1 168 ? 13.225 -0.036 2.251 1.00 59.25 168 ASP A N 1
ATOM 1347 C CA . ASP A 1 168 ? 11.765 -0.202 2.141 1.00 59.25 168 ASP A CA 1
ATOM 1348 C C . ASP A 1 168 ? 11.324 -1.648 1.840 1.00 59.25 168 ASP A C 1
ATOM 1350 O O . ASP A 1 168 ? 10.150 -2.005 1.990 1.00 59.25 168 ASP A O 1
ATOM 1354 N N . CYS A 1 169 ? 12.257 -2.483 1.381 1.00 54.31 169 CYS A N 1
ATOM 1355 C CA . CYS A 1 169 ? 12.066 -3.902 1.093 1.00 54.31 169 CYS A CA 1
ATOM 1356 C C . CYS A 1 169 ? 12.590 -4.813 2.222 1.00 54.31 169 CYS A C 1
ATOM 1358 O O . CYS A 1 169 ? 12.705 -6.020 2.016 1.00 54.31 169 CYS A O 1
ATOM 1360 N N . GLY A 1 170 ? 12.926 -4.263 3.398 1.00 53.56 170 GLY A N 1
ATOM 1361 C CA . GLY A 1 170 ? 13.397 -5.036 4.555 1.00 53.56 170 GLY A CA 1
ATOM 1362 C C . GLY A 1 170 ? 14.857 -5.490 4.462 1.00 53.56 170 GLY A C 1
ATOM 1363 O O . GLY A 1 170 ? 15.278 -6.376 5.202 1.00 53.56 170 GLY A O 1
ATOM 1364 N N . ARG A 1 171 ? 15.644 -4.895 3.558 1.00 58.31 171 ARG A N 1
ATOM 1365 C CA . ARG A 1 171 ? 17.095 -5.097 3.443 1.00 58.31 171 ARG A CA 1
ATOM 1366 C C . ARG A 1 171 ? 17.817 -3.855 3.959 1.00 58.31 171 ARG A C 1
ATOM 1368 O O . ARG A 1 171 ? 18.519 -3.180 3.211 1.00 58.31 171 ARG A O 1
ATOM 1375 N N . GLU A 1 172 ? 17.645 -3.571 5.249 1.00 54.69 172 GLU A N 1
ATOM 1376 C CA . GLU A 1 172 ? 18.155 -2.370 5.943 1.00 54.69 172 GLU A CA 1
ATOM 1377 C C . GLU A 1 172 ? 19.675 -2.148 5.796 1.00 54.69 172 GLU A C 1
ATOM 1379 O O . GLU A 1 172 ? 20.178 -1.058 6.035 1.00 54.69 172 GLU A O 1
ATOM 1384 N N . THR A 1 173 ? 20.431 -3.166 5.375 1.00 56.28 173 THR A N 1
ATOM 1385 C CA . THR A 1 173 ? 21.887 -3.089 5.182 1.00 56.28 173 THR A CA 1
ATOM 1386 C C . THR A 1 173 ? 22.331 -2.954 3.723 1.00 56.28 173 THR A C 1
ATOM 1388 O O . THR A 1 173 ? 23.531 -2.809 3.469 1.00 56.28 173 THR A O 1
ATOM 1391 N N . ASP A 1 174 ? 21.409 -2.973 2.753 1.00 65.62 174 ASP A N 1
ATOM 1392 C CA . ASP A 1 174 ? 21.743 -3.065 1.328 1.00 65.62 174 ASP A CA 1
ATOM 1393 C C . ASP A 1 174 ? 21.228 -1.888 0.490 1.00 65.62 174 ASP A C 1
ATOM 1395 O O . ASP A 1 174 ? 20.542 -2.078 -0.503 1.00 65.62 174 ASP A O 1
ATOM 1399 N N . TYR A 1 175 ? 21.630 -0.655 0.821 1.00 74.62 175 TYR A N 1
ATOM 1400 C CA . TYR A 1 175 ? 21.330 0.602 0.092 1.00 74.62 175 TYR A CA 1
ATOM 1401 C C . TYR A 1 175 ? 21.719 0.629 -1.408 1.00 74.62 175 TYR A C 1
ATOM 1403 O O . TYR A 1 175 ? 21.687 1.671 -2.070 1.00 74.62 175 TYR A O 1
ATOM 1411 N N . ARG A 1 176 ? 22.173 -0.494 -1.961 1.00 83.69 176 ARG A N 1
ATOM 1412 C CA . ARG A 1 176 ? 22.694 -0.638 -3.320 1.00 83.69 176 ARG A CA 1
ATOM 1413 C C . ARG A 1 176 ? 21.601 -0.918 -4.329 1.00 83.69 176 ARG A C 1
ATOM 1415 O O . ARG A 1 176 ? 21.797 -0.582 -5.494 1.00 83.69 176 ARG A O 1
ATOM 1422 N N . ASP A 1 177 ? 20.492 -1.492 -3.892 1.00 88.00 177 ASP A N 1
ATOM 1423 C CA . ASP A 1 177 ? 19.407 -1.901 -4.769 1.00 88.00 177 ASP A CA 1
ATOM 1424 C C . ASP A 1 177 ? 18.234 -0.928 -4.668 1.00 88.00 177 ASP A C 1
ATOM 1426 O O . ASP A 1 177 ? 17.949 -0.346 -3.618 1.00 88.00 177 ASP A O 1
ATOM 1430 N N . SER A 1 178 ? 17.533 -0.755 -5.781 1.00 90.44 178 SER A N 1
ATOM 1431 C CA . SER A 1 178 ? 16.242 -0.075 -5.802 1.00 90.44 178 SER A CA 1
ATOM 1432 C C . SER A 1 178 ? 15.293 -0.771 -6.758 1.00 90.44 178 SER A C 1
ATOM 1434 O O . SER A 1 178 ? 15.719 -1.447 -7.693 1.00 90.44 178 SER A O 1
ATOM 1436 N N . THR A 1 179 ? 13.995 -0.649 -6.509 1.00 91.56 179 THR A N 1
ATOM 1437 C CA . THR A 1 179 ? 12.964 -1.256 -7.354 1.00 91.56 179 THR A CA 1
ATOM 1438 C C . THR A 1 179 ? 11.892 -0.228 -7.664 1.00 91.56 179 THR A C 1
ATOM 1440 O O . THR A 1 179 ? 11.381 0.444 -6.765 1.00 91.56 179 THR A O 1
ATOM 1443 N N . LEU A 1 180 ? 11.563 -0.093 -8.945 1.00 94.19 180 LEU A N 1
ATOM 1444 C CA . LEU A 1 180 ? 10.409 0.671 -9.391 1.00 94.19 180 LEU A CA 1
ATOM 1445 C C . LEU A 1 180 ? 9.225 -0.282 -9.523 1.00 94.19 180 LEU A C 1
ATOM 1447 O O . LEU A 1 180 ? 9.343 -1.331 -10.152 1.00 94.19 180 LEU A O 1
ATOM 1451 N N . TYR A 1 181 ? 8.094 0.097 -8.946 1.00 93.69 181 TYR A N 1
ATOM 1452 C CA . TYR A 1 181 ? 6.858 -0.658 -9.032 1.00 93.69 181 TYR A CA 1
ATOM 1453 C C . TYR A 1 181 ? 5.803 0.138 -9.787 1.00 93.69 181 TYR A C 1
ATOM 1455 O O . TYR A 1 181 ? 5.659 1.345 -9.588 1.00 93.69 181 TYR A O 1
ATOM 1463 N N . PHE A 1 182 ? 5.028 -0.570 -10.598 1.00 94.94 182 PHE A N 1
ATOM 1464 C CA . PHE A 1 182 ? 3.740 -0.124 -11.111 1.00 94.94 182 PHE A CA 1
ATOM 1465 C C . PHE A 1 182 ? 2.660 -1.042 -10.553 1.00 94.94 182 PHE A C 1
ATOM 1467 O O . PHE A 1 182 ? 2.800 -2.260 -10.632 1.00 94.94 182 PHE A O 1
ATOM 1474 N N . LYS A 1 183 ? 1.585 -0.482 -9.999 1.00 94.69 183 LYS A N 1
ATOM 1475 C CA . LYS A 1 183 ? 0.457 -1.258 -9.479 1.00 94.69 183 LYS A CA 1
ATOM 1476 C C . LYS A 1 183 ? -0.841 -0.802 -10.134 1.00 94.69 183 LYS A C 1
ATOM 1478 O O . LYS A 1 183 ? -1.281 0.330 -9.945 1.00 94.69 183 LYS A O 1
ATOM 1483 N N . LYS A 1 184 ? -1.467 -1.706 -10.888 1.00 93.88 184 LYS A N 1
ATOM 1484 C CA . LYS A 1 184 ? -2.767 -1.513 -11.537 1.00 93.88 184 LYS A CA 1
ATOM 1485 C C . LYS A 1 184 ? -3.812 -2.350 -10.820 1.00 93.88 184 LYS A C 1
ATOM 1487 O O . LYS A 1 184 ? -3.688 -3.565 -10.739 1.00 93.88 184 LYS A O 1
ATOM 1492 N N . ILE A 1 185 ? -4.851 -1.702 -10.318 1.00 93.81 185 ILE A N 1
ATOM 1493 C CA . ILE A 1 185 ? -5.961 -2.390 -9.654 1.00 93.81 185 ILE A CA 1
ATOM 1494 C C . ILE A 1 185 ? -6.888 -2.959 -10.723 1.00 93.81 185 ILE A C 1
ATOM 1496 O O . ILE A 1 185 ? -7.315 -2.222 -11.611 1.00 93.81 185 ILE A O 1
ATOM 1500 N N . ILE A 1 186 ? -7.172 -4.257 -10.627 1.00 92.94 186 ILE A N 1
ATOM 1501 C CA . ILE A 1 186 ? -8.118 -4.966 -11.495 1.00 92.94 186 ILE A CA 1
ATOM 1502 C C . ILE A 1 186 ? -9.492 -4.997 -10.831 1.00 92.94 186 ILE A C 1
ATOM 1504 O O . ILE A 1 186 ? -10.491 -4.669 -11.464 1.00 92.94 186 ILE A O 1
ATOM 1508 N N . LYS A 1 187 ? -9.529 -5.373 -9.548 1.00 94.31 187 LYS A N 1
ATOM 1509 C CA . LYS A 1 187 ? -10.760 -5.558 -8.782 1.00 94.31 187 LYS A CA 1
ATOM 1510 C C . LYS A 1 187 ? -10.675 -4.795 -7.467 1.00 94.31 187 LYS A C 1
ATOM 1512 O O . LYS A 1 187 ? -9.732 -4.982 -6.698 1.00 94.31 187 LYS A O 1
ATOM 1517 N N . THR A 1 188 ? -11.661 -3.944 -7.221 1.00 92.88 188 THR A N 1
ATOM 1518 C CA . THR A 1 188 ? -11.871 -3.260 -5.941 1.00 92.88 188 THR A CA 1
ATOM 1519 C C . THR A 1 188 ? -12.866 -4.041 -5.083 1.00 92.88 188 THR A C 1
ATOM 1521 O O . THR A 1 188 ? -13.789 -4.631 -5.645 1.00 92.88 188 THR A O 1
ATOM 1524 N N . PRO A 1 189 ? -12.711 -4.030 -3.749 1.00 92.12 189 PRO A N 1
ATOM 1525 C CA . PRO A 1 189 ? -13.698 -4.620 -2.859 1.00 92.12 189 PRO A CA 1
ATOM 1526 C C . PRO A 1 189 ? -14.962 -3.759 -2.830 1.00 92.12 189 PRO A C 1
ATOM 1528 O O . PRO A 1 189 ? -14.906 -2.558 -3.109 1.00 92.12 189 PRO A O 1
ATOM 1531 N N . ASN A 1 190 ? -16.078 -4.354 -2.433 1.00 90.44 190 ASN A N 1
ATOM 1532 C CA . ASN A 1 190 ? -17.342 -3.668 -2.227 1.00 90.44 190 ASN A CA 1
ATOM 1533 C C . ASN A 1 190 ? -17.651 -3.546 -0.729 1.00 90.44 190 ASN A C 1
ATOM 1535 O O . ASN A 1 190 ? -18.456 -4.297 -0.190 1.00 90.44 190 ASN A O 1
ATOM 1539 N N . PHE A 1 191 ? -17.000 -2.597 -0.053 1.00 87.88 191 PHE A N 1
ATOM 1540 C CA . PHE A 1 191 ? -17.277 -2.297 1.353 1.00 87.88 191 PHE A CA 1
ATOM 1541 C C . PHE A 1 191 ? -18.128 -1.041 1.503 1.00 87.88 191 PHE A C 1
ATOM 1543 O O . PHE A 1 191 ? -17.915 -0.041 0.815 1.00 87.88 191 PHE A O 1
ATOM 1550 N N . LYS A 1 192 ? -19.035 -1.059 2.484 1.00 83.38 192 LYS A N 1
ATOM 1551 C CA . LYS A 1 192 ? -19.715 0.153 2.948 1.00 83.38 192 LYS A CA 1
ATOM 1552 C C . LYS A 1 192 ? -18.749 0.965 3.806 1.00 83.38 192 LYS A C 1
ATOM 1554 O O . LYS A 1 192 ? -18.314 0.512 4.861 1.00 83.38 192 LYS A O 1
ATOM 1559 N N . ILE A 1 193 ? -18.398 2.157 3.342 1.00 82.38 193 ILE A N 1
ATOM 1560 C CA . ILE A 1 193 ? -17.587 3.105 4.109 1.00 82.38 193 ILE A CA 1
ATOM 1561 C C . ILE A 1 193 ? -18.534 3.872 5.031 1.00 82.38 193 ILE A C 1
ATOM 1563 O O . ILE A 1 193 ? -19.538 4.396 4.556 1.00 82.38 193 ILE A O 1
ATOM 1567 N N . LYS A 1 194 ? -18.220 3.956 6.329 1.00 73.62 194 LYS A N 1
ATOM 1568 C CA . LYS A 1 194 ? -18.976 4.821 7.245 1.00 73.62 194 LYS A CA 1
ATOM 1569 C C . LYS A 1 194 ? -18.770 6.272 6.811 1.00 73.62 194 LYS A C 1
ATOM 1571 O O . LYS A 1 194 ? -17.628 6.719 6.677 1.00 73.62 194 LYS A O 1
ATOM 1576 N N . GLU A 1 195 ? -19.848 6.998 6.539 1.00 62.38 195 GLU A N 1
ATOM 1577 C CA . GLU A 1 195 ? -19.739 8.420 6.220 1.00 62.38 195 GLU A CA 1
ATOM 1578 C C . GLU A 1 195 ? -19.327 9.203 7.473 1.00 62.38 195 GLU A C 1
ATOM 1580 O O . GLU A 1 195 ? -19.731 8.888 8.596 1.00 62.38 195 GLU A O 1
ATOM 1585 N N . ALA A 1 196 ? -18.474 10.213 7.285 1.00 45.34 196 ALA A N 1
ATOM 1586 C CA . ALA A 1 196 ? -18.026 11.076 8.372 1.00 45.34 196 ALA A CA 1
ATOM 1587 C C . ALA A 1 196 ? -19.236 11.855 8.909 1.00 45.34 196 ALA A C 1
ATOM 1589 O O . ALA A 1 196 ? -19.695 12.793 8.262 1.00 45.34 196 ALA A O 1
ATOM 1590 N N . GLY A 1 197 ? -19.773 11.446 10.061 1.00 45.50 197 GLY A N 1
ATOM 1591 C CA . GLY A 1 197 ? -20.919 12.115 10.682 1.00 45.50 197 GLY A CA 1
ATOM 1592 C C . GLY A 1 197 ? -22.012 11.211 11.247 1.00 45.50 197 GLY A C 1
ATOM 1593 O O . GLY A 1 197 ? -22.867 11.724 11.965 1.00 45.50 197 GLY A O 1
ATOM 1594 N N . GLU A 1 198 ? -21.983 9.891 11.026 1.00 43.69 198 GLU A N 1
ATOM 1595 C CA . GLU A 1 198 ? -22.899 8.970 11.719 1.00 43.69 198 GLU A CA 1
ATOM 1596 C C . GLU A 1 198 ? -22.495 8.801 13.196 1.00 43.69 198 GLU A C 1
ATOM 1598 O O . GLU A 1 198 ? -22.041 7.751 13.650 1.00 43.69 198 GLU A O 1
ATOM 1603 N N . LYS A 1 199 ? -22.692 9.851 14.001 1.00 44.00 199 LYS A N 1
ATOM 1604 C CA . LYS A 1 199 ? -22.922 9.654 15.430 1.00 44.00 199 LYS A CA 1
ATOM 1605 C C . LYS A 1 199 ? -24.253 8.928 15.540 1.00 44.00 199 LYS A C 1
ATOM 1607 O O . LYS A 1 199 ? -25.305 9.547 15.407 1.00 44.00 199 LYS A O 1
ATOM 1612 N N . ALA A 1 200 ? -24.210 7.623 15.784 1.00 46.97 200 ALA A N 1
ATOM 1613 C CA . ALA A 1 200 ? -25.381 6.900 16.249 1.00 46.97 200 ALA A CA 1
ATOM 1614 C C . ALA A 1 200 ? -25.845 7.562 17.557 1.00 46.97 200 ALA A C 1
ATOM 1616 O O . ALA A 1 200 ? -25.239 7.376 18.613 1.00 46.97 200 ALA A O 1
ATOM 1617 N N . ILE A 1 201 ? -26.876 8.406 17.480 1.00 51.91 201 ILE A N 1
ATOM 1618 C CA . ILE A 1 201 ? -27.524 8.960 18.664 1.00 51.91 201 ILE A CA 1
ATOM 1619 C C . ILE A 1 201 ? -28.369 7.826 19.237 1.00 51.91 201 ILE A C 1
ATOM 1621 O O . ILE A 1 201 ? -29.485 7.570 18.789 1.00 51.91 201 ILE A O 1
ATOM 1625 N N . THR A 1 202 ? -27.816 7.106 20.207 1.00 50.50 202 THR A N 1
ATOM 1626 C CA . THR A 1 202 ? -28.570 6.092 20.941 1.00 50.50 202 THR A CA 1
ATOM 1627 C C . THR A 1 202 ? -29.492 6.807 21.926 1.00 50.50 202 THR A C 1
ATOM 1629 O O . THR A 1 202 ? -29.056 7.237 22.992 1.00 50.50 202 THR A O 1
ATOM 1632 N N . LEU A 1 203 ? -30.764 6.971 21.562 1.00 57.91 203 LEU A N 1
ATOM 1633 C CA . LEU A 1 203 ? -31.794 7.471 22.473 1.00 57.91 203 LEU A CA 1
ATOM 1634 C C . LEU A 1 203 ? -32.368 6.296 23.262 1.00 57.91 203 LEU A C 1
ATOM 1636 O O . LEU A 1 203 ? -33.017 5.411 22.706 1.00 57.91 203 LEU A O 1
ATOM 1640 N N . THR A 1 204 ? -32.122 6.278 24.566 1.00 61.47 204 THR A N 1
ATOM 1641 C CA . THR A 1 204 ? -32.745 5.329 25.486 1.00 61.47 204 THR A CA 1
ATOM 1642 C C . THR A 1 204 ? -34.002 5.946 26.084 1.00 61.47 204 THR A C 1
ATOM 1644 O O . THR A 1 204 ? -33.937 6.843 26.921 1.00 61.47 204 THR A O 1
ATOM 1647 N N . PHE A 1 205 ? -35.163 5.434 25.679 1.00 73.69 205 PHE A N 1
ATOM 1648 C CA . PHE A 1 205 ? -36.448 5.794 26.272 1.00 73.69 205 PHE A CA 1
ATOM 1649 C C . PHE A 1 205 ? -36.850 4.751 27.312 1.00 73.69 205 PHE A C 1
ATOM 1651 O O . PHE A 1 205 ? -36.797 3.549 27.054 1.00 73.69 205 PHE A O 1
ATOM 1658 N N . THR A 1 206 ? -37.267 5.203 28.494 1.00 69.94 206 THR A N 1
ATOM 1659 C CA . THR A 1 206 ? -37.870 4.324 29.503 1.00 69.94 206 THR A CA 1
ATOM 1660 C C . THR A 1 206 ? -39.380 4.482 29.423 1.00 69.94 206 THR A C 1
ATOM 1662 O O . THR A 1 206 ? -39.918 5.463 29.922 1.00 69.94 206 THR A O 1
ATOM 1665 N N . ILE A 1 207 ? -40.057 3.532 28.783 1.00 76.62 207 ILE A N 1
ATOM 1666 C CA . ILE A 1 207 ? -41.506 3.594 28.567 1.00 76.62 207 ILE A CA 1
ATOM 1667 C C . ILE A 1 207 ? -42.216 2.966 29.768 1.00 76.62 207 ILE A C 1
ATOM 1669 O O . ILE A 1 207 ? -42.038 1.779 30.045 1.00 76.62 207 ILE A O 1
ATOM 1673 N N . LYS A 1 208 ? -43.023 3.752 30.483 1.00 84.00 208 LYS A N 1
ATOM 1674 C CA . LYS A 1 208 ? -43.892 3.279 31.575 1.00 84.00 208 LYS A CA 1
ATOM 1675 C C . LYS A 1 208 ? -45.375 3.483 31.266 1.00 84.00 208 LYS A C 1
ATOM 1677 O O . LYS A 1 208 ? -46.220 2.883 31.924 1.00 84.00 208 LYS A O 1
ATOM 1682 N N . SER A 1 209 ? -45.689 4.309 30.275 1.00 85.62 209 SER A N 1
ATOM 1683 C CA . SER A 1 209 ? -47.040 4.714 29.910 1.00 85.62 209 SER A CA 1
ATOM 1684 C C . SER A 1 209 ? -47.144 5.073 28.422 1.00 85.62 209 SER A C 1
ATOM 1686 O O . SER A 1 209 ? -46.141 5.253 27.735 1.00 85.62 209 SER A O 1
ATOM 1688 N N . LEU A 1 210 ? -48.377 5.180 27.919 1.00 81.19 210 LEU A N 1
ATOM 1689 C CA . LEU A 1 210 ? -48.662 5.573 26.533 1.00 81.19 210 LEU A CA 1
ATOM 1690 C C . LEU A 1 210 ? -48.192 7.000 26.209 1.00 81.19 210 LEU A C 1
ATOM 1692 O O . LEU A 1 210 ? -47.717 7.233 25.102 1.00 81.19 210 LEU A O 1
ATOM 1696 N N . SER A 1 211 ? -48.236 7.921 27.174 1.00 81.12 211 SER A N 1
ATOM 1697 C CA . SER A 1 211 ? -47.722 9.285 26.993 1.00 81.12 211 SER A CA 1
ATOM 1698 C C . SER A 1 211 ? -46.210 9.319 26.748 1.00 81.12 211 SER A C 1
ATOM 1700 O O . SER A 1 211 ? -45.740 10.151 25.979 1.00 81.12 211 SER A O 1
ATOM 1702 N N . ASP A 1 212 ? -45.451 8.378 27.319 1.00 81.56 212 ASP A N 1
ATOM 1703 C CA . ASP A 1 212 ? -43.994 8.308 27.119 1.00 81.56 212 ASP A CA 1
ATOM 1704 C C . ASP A 1 212 ? -43.639 7.913 25.673 1.00 81.56 212 ASP A C 1
ATOM 1706 O O . ASP A 1 212 ? -42.592 8.294 25.148 1.00 81.56 212 ASP A O 1
ATOM 1710 N N . ILE A 1 213 ? -44.520 7.150 25.012 1.00 81.00 213 ILE A N 1
ATOM 1711 C CA . ILE A 1 213 ? -44.369 6.765 23.602 1.00 81.00 213 ILE A CA 1
ATOM 1712 C C . ILE A 1 213 ? -44.620 7.975 22.702 1.00 81.00 213 ILE A C 1
ATOM 1714 O O . ILE A 1 213 ? -43.850 8.219 21.774 1.00 81.00 213 ILE A O 1
ATOM 1718 N N . GLU A 1 214 ? -45.671 8.746 22.982 1.00 84.31 214 GLU A N 1
ATOM 1719 C CA . GLU A 1 214 ? -45.998 9.958 22.223 1.00 84.31 214 GLU A CA 1
ATOM 1720 C C . GLU A 1 214 ? -44.877 11.003 22.326 1.00 84.31 214 GLU A C 1
ATOM 1722 O O . GLU A 1 214 ? -44.499 11.618 21.326 1.00 84.31 214 GLU A O 1
ATOM 1727 N N . GLU A 1 215 ? -44.274 11.151 23.508 1.00 82.75 215 GLU A N 1
ATOM 1728 C CA . GLU A 1 215 ? -43.152 12.063 23.726 1.00 82.75 215 GLU A CA 1
ATOM 1729 C C . GLU A 1 215 ? -41.870 11.602 23.005 1.00 82.75 215 GLU A C 1
ATOM 1731 O O . GLU A 1 215 ? -41.187 12.417 22.378 1.00 82.75 215 GLU A O 1
ATOM 1736 N N . ALA A 1 216 ? -41.579 10.296 22.996 1.00 82.94 216 ALA A N 1
ATOM 1737 C CA . ALA A 1 216 ? -40.453 9.731 22.249 1.00 82.94 216 ALA A CA 1
ATOM 1738 C C . ALA A 1 216 ? -40.599 9.915 20.726 1.00 82.94 216 ALA A C 1
ATOM 1740 O O . ALA A 1 216 ? -39.627 10.246 20.041 1.00 82.94 216 ALA A O 1
ATOM 1741 N N . ILE A 1 217 ? -41.815 9.741 20.193 1.00 85.69 217 ILE A N 1
ATOM 1742 C CA . ILE A 1 217 ? -42.116 9.959 18.770 1.00 85.69 217 ILE A CA 1
ATOM 1743 C C . ILE A 1 217 ? -41.902 11.429 18.402 1.00 85.69 217 ILE A C 1
ATOM 1745 O O . ILE A 1 217 ? -41.218 11.718 17.420 1.00 85.69 217 ILE A O 1
ATOM 1749 N N . LYS A 1 218 ? -42.402 12.360 19.221 1.00 86.81 218 LYS A N 1
ATOM 1750 C CA . LYS A 1 218 ? -42.223 13.797 18.986 1.00 86.81 218 LYS A CA 1
ATOM 1751 C C . LYS A 1 218 ? -40.743 14.199 18.967 1.00 86.81 218 LYS A C 1
ATOM 1753 O O . LYS A 1 218 ? -40.313 14.930 18.077 1.00 86.81 218 LYS A O 1
ATOM 1758 N N . GLN A 1 219 ? -39.940 13.677 19.897 1.00 82.81 219 GLN A N 1
ATOM 1759 C CA . GLN A 1 219 ? -38.494 13.936 19.928 1.00 82.81 219 GLN A CA 1
ATOM 1760 C C . GLN A 1 219 ? -37.769 13.377 18.692 1.00 82.81 219 GLN A C 1
ATOM 1762 O O . GLN A 1 219 ? -36.850 14.013 18.173 1.00 82.81 219 GLN A O 1
ATOM 1767 N N . LEU A 1 220 ? -38.196 12.219 18.175 1.00 83.38 220 LEU A N 1
ATOM 1768 C CA . LEU A 1 220 ? -37.669 11.655 16.927 1.00 83.38 220 LEU A CA 1
ATOM 1769 C C . LEU A 1 220 ? -38.019 12.511 15.697 1.00 83.38 220 LEU A C 1
ATOM 1771 O O . LEU A 1 220 ? -37.184 12.661 14.804 1.00 83.38 220 LEU A O 1
ATOM 1775 N N . GLU A 1 221 ? -39.218 13.090 15.637 1.00 84.81 221 GLU A N 1
ATOM 1776 C CA . GLU A 1 221 ? -39.640 13.979 14.542 1.00 84.81 221 GLU A CA 1
ATOM 1777 C C . GLU A 1 221 ? -38.898 15.328 14.554 1.00 84.81 221 GLU A C 1
ATOM 1779 O O . GLU A 1 221 ? -38.459 15.819 13.507 1.00 84.81 221 GLU A O 1
ATOM 1784 N N . GLU A 1 222 ? -38.662 15.896 15.738 1.00 81.12 222 GLU A N 1
ATOM 1785 C CA . GLU A 1 222 ? -37.846 17.107 15.904 1.00 81.12 222 GLU A CA 1
ATOM 1786 C C . GLU A 1 222 ? -36.374 16.873 15.527 1.00 81.12 222 GLU A C 1
ATOM 1788 O O . GLU A 1 222 ? -35.713 17.755 14.976 1.00 81.12 222 GLU A O 1
ATOM 1793 N N . LEU A 1 223 ? -35.843 15.675 15.781 1.00 78.94 223 LEU A N 1
ATOM 1794 C CA . LEU A 1 223 ? -34.499 15.313 15.334 1.00 78.94 223 LEU A CA 1
ATOM 1795 C C . LEU A 1 223 ? -34.443 15.136 13.818 1.00 78.94 223 LEU A C 1
ATOM 1797 O O . LEU A 1 223 ? -33.537 15.676 13.190 1.00 78.94 223 LEU A O 1
ATOM 1801 N N . LYS A 1 224 ? -35.428 14.470 13.204 1.00 78.69 224 LYS A N 1
ATOM 1802 C CA . LYS A 1 224 ? -35.489 14.341 11.738 1.00 78.69 224 LYS A CA 1
ATOM 1803 C C . LYS A 1 224 ? -35.444 15.699 11.038 1.00 78.69 224 LYS A C 1
ATOM 1805 O O . LYS A 1 224 ? -34.689 15.865 10.088 1.00 78.69 224 LYS A O 1
ATOM 1810 N N . THR A 1 225 ? -36.187 16.682 11.539 1.00 76.19 225 THR A N 1
ATOM 1811 C CA . THR A 1 225 ? -36.231 18.032 10.947 1.00 76.19 225 THR A CA 1
ATOM 1812 C C . THR A 1 225 ? -34.952 18.850 11.149 1.00 76.19 225 THR A C 1
ATOM 1814 O O . THR A 1 225 ? -34.673 19.720 10.335 1.00 76.19 225 THR A O 1
ATOM 1817 N N . LYS A 1 226 ? -34.142 18.572 12.181 1.00 71.31 226 LYS A N 1
ATOM 1818 C CA . LYS A 1 226 ? -32.837 19.233 12.393 1.00 71.31 226 LYS A CA 1
ATOM 1819 C C . LYS A 1 226 ? -31.696 18.674 11.540 1.00 71.31 226 LYS A C 1
ATOM 1821 O O . LYS A 1 226 ? -30.673 19.340 11.412 1.00 71.31 226 LYS A O 1
ATOM 1826 N N . PHE A 1 227 ? -31.847 17.458 11.018 1.00 58.25 227 PHE A N 1
ATOM 1827 C CA . PHE A 1 227 ? -30.814 16.749 10.254 1.00 58.25 227 PHE A CA 1
ATOM 1828 C C . PHE A 1 227 ? -31.166 16.568 8.764 1.00 58.25 227 PHE A C 1
ATOM 1830 O O . PHE A 1 227 ? -30.467 15.830 8.072 1.00 58.25 227 PHE A O 1
ATOM 1837 N N . THR A 1 228 ? -32.220 17.234 8.274 1.00 50.06 228 THR A N 1
ATOM 1838 C CA . THR A 1 228 ? -32.538 17.366 6.836 1.00 50.06 228 THR A CA 1
ATOM 1839 C C . THR A 1 228 ? -32.137 18.754 6.356 1.00 50.06 228 THR A C 1
ATOM 1841 O O . THR A 1 228 ? -31.618 18.860 5.225 1.00 50.06 228 THR A O 1
#

Secondary structure (DSSP, 8-state):
--HHHHHHHHS-SSS-EEEEEETTS-EEEEEEPTTSSEEE-S-HHHHHTEEEEEEEEEEEEE----GGGTS-HHHHHHH-S-SEEEEEEEEEEEEEEEEEEE-SS-EEEEEEEEEEEEEEEEEEEEEEE---SSS--TTHHHHHHHHHHHHHHHTT-GGGEEEEETGGGT-TT-TT-EEEEEEEEEE-----PPPTT----------SSHHHHHHHHHHHHHHHHH--

Sequence (228 aa):
MEPLKKLVFRLPSEKKCLTFLMENDEIRYASEGRYGGFIFRGSKEELEKAKLIVFSEPSVEEVELNVNEILPADIIDVLGAASEVHKVTYQLVAVKVKVIKETENYLVLDIDSIEDSDTAEAIRVCWAYRGSRRYPRGSEAGRQLARIKVRLIKHDLQDNFYAKTAEDCGRETDYRDSTLYFKKIIKTPNFKIKEAGEKAITLTFTIKSLSDIEEAIKQLEELKTKFT

Radius of gyration: 23.21 Å; chains: 1; bounding box: 80×34×57 Å